Protein AF-A0A0M7BE56-F1 (afdb_monomer_lite)

pLDDT: mean 83.49, std 12.89, range [38.94, 98.44]

Radius of gyration: 21.53 Å; chains: 1; bounding box: 57×42×65 Å

Secondary structure (DSSP, 8-state):
-HHHHS-SSHHHHHHHHHHHHHHHHHHHHHHHHHHHHHHTHHHHHTSHHHHHHHH------HHHHHHTT-S--HHHHHHHHHHHHHHHHHHHHHHHS-HHHHHHHHSTT-HHHHHHHHHHHHHHHHHHHHHHHH-TTSTTHHHHHHHHHHHHHHHHHHTTHHHHHH-PPPPHHHHTT-SS---SHHHHTHHHHHHHHHHHHHIIIIIHHHHHHH-HHHHHHHHHHT-----HHHHHHHHHHHT--HHHHTTTS---TT--HHHHHHHHHHHHHHHHHHHHHHHHHHHHHHHH-

Foldseek 3Di:
DVCQCPPPDPVSNVVVVVVVVVVVVVVVVVVVVVVVCVVCVVVCCPDPVNVVLLPDDQDDPPVLVVQLADQDDPLLVVLLVLLVVLLCCLFCVVVVDDLVLLCQQANQVHVLLLLLLVLLQLLLVLLVVLLVLCDPPHLQNVVSPVSSVVSNLVSCLSNLVCCVVVVDFDDPVQVVVQPPRGPRPCRSVVVVVLVVVLVVLLCLLPVLSCCLVPPVSSVSVCSNNNPQHHRPNLSVSSNSLSCQDPVNSCVPHPDDPSHDSSSSSSSSSSSSSSSSSVSVSVSSVVVVVVVVD

Structure (mmCIF, N/CA/C/O backbone):
data_AF-A0A0M7BE56-F1
#
_entry.id   AF-A0A0M7BE56-F1
#
loop_
_atom_site.group_PDB
_atom_site.id
_atom_site.type_symbol
_atom_site.label_atom_id
_atom_site.label_alt_id
_atom_site.label_comp_id
_atom_site.label_asym_id
_atom_site.label_entity_id
_atom_site.label_seq_id
_atom_site.pdbx_PDB_ins_code
_atom_site.Cartn_x
_atom_site.Cartn_y
_atom_site.Cartn_z
_atom_site.occupancy
_atom_site.B_iso_or_equiv
_atom_site.auth_seq_id
_atom_site.auth_comp_id
_atom_site.auth_asym_id
_atom_site.auth_atom_id
_atom_site.pdbx_PDB_model_num
ATOM 1 N N . MET A 1 1 ? -1.840 10.414 -19.995 1.00 50.56 1 MET A N 1
ATOM 2 C CA . MET A 1 1 ? -3.180 11.005 -20.199 1.00 50.56 1 MET A CA 1
ATOM 3 C C . MET A 1 1 ? -3.195 11.960 -21.383 1.00 50.56 1 MET A C 1
ATOM 5 O O . MET A 1 1 ? -4.005 11.737 -22.270 1.00 50.56 1 MET A O 1
ATOM 9 N N . ASP A 1 2 ? -2.268 12.923 -21.477 1.00 43.66 2 ASP A N 1
ATOM 10 C CA . ASP A 1 2 ? -2.197 13.829 -22.639 1.00 43.66 2 ASP A CA 1
ATOM 11 C C . ASP A 1 2 ? -2.055 13.078 -23.965 1.00 43.66 2 ASP A C 1
ATOM 13 O O . ASP A 1 2 ? -2.855 13.306 -24.857 1.00 43.66 2 ASP A O 1
ATOM 17 N N . HIS A 1 3 ? -1.169 12.080 -24.049 1.00 50.34 3 HIS A N 1
ATOM 18 C CA . HIS A 1 3 ? -1.025 11.239 -25.248 1.00 50.34 3 HIS A CA 1
ATOM 19 C C . HIS A 1 3 ? -2.289 10.447 -25.635 1.00 50.34 3 HIS A C 1
ATOM 21 O O . HIS A 1 3 ? -2.512 10.192 -26.814 1.00 50.34 3 HIS A O 1
ATOM 27 N N . SER A 1 4 ? -3.119 10.050 -24.663 1.00 56.94 4 SER A N 1
ATOM 28 C CA . SER A 1 4 ? -4.363 9.303 -24.912 1.00 56.94 4 SER A CA 1
ATOM 29 C C . SER A 1 4 ? -5.516 10.237 -25.290 1.00 56.94 4 SER A C 1
ATOM 31 O O . SER A 1 4 ? -6.333 9.897 -26.141 1.00 56.94 4 SER A O 1
ATOM 33 N N . LEU A 1 5 ? -5.557 11.437 -24.700 1.00 67.12 5 LEU A N 1
ATOM 34 C CA . LEU A 1 5 ? -6.521 12.496 -25.014 1.00 67.12 5 LEU A CA 1
ATOM 35 C C . LEU A 1 5 ? -6.232 13.150 -26.373 1.00 67.12 5 LEU A C 1
ATOM 37 O O . LEU A 1 5 ? -7.163 13.560 -27.063 1.00 67.12 5 LEU A O 1
ATOM 41 N N . THR A 1 6 ? -4.961 13.208 -26.779 1.00 73.06 6 THR A N 1
ATOM 42 C CA . THR A 1 6 ? -4.522 13.711 -28.090 1.00 73.06 6 THR A CA 1
ATOM 43 C C . THR A 1 6 ? -4.246 12.599 -29.102 1.00 73.06 6 THR A C 1
ATOM 45 O O . THR A 1 6 ? -3.748 12.883 -30.189 1.00 73.06 6 THR A O 1
ATOM 48 N N . SER A 1 7 ? -4.588 11.346 -28.779 1.00 71.25 7 SER A N 1
ATOM 49 C CA . SER A 1 7 ? -4.373 10.212 -29.680 1.00 71.25 7 SER A CA 1
ATOM 50 C C . SER A 1 7 ? -5.108 10.412 -31.008 1.00 71.25 7 SER A C 1
ATOM 52 O O . SER A 1 7 ? -6.267 10.851 -31.043 1.00 71.25 7 SER A O 1
ATOM 54 N N . GLU A 1 8 ? -4.436 10.060 -32.105 1.00 74.94 8 GLU A N 1
ATOM 55 C CA . GLU A 1 8 ? -5.029 10.029 -33.446 1.00 74.94 8 GLU A CA 1
ATOM 56 C C . GLU A 1 8 ? -6.101 8.933 -33.564 1.00 74.94 8 GLU A C 1
ATOM 58 O O . GLU A 1 8 ? -7.032 9.051 -34.361 1.00 74.94 8 GLU A O 1
ATOM 63 N N . VAL A 1 9 ? -6.032 7.904 -32.710 1.00 78.88 9 VAL A N 1
ATOM 64 C CA . VAL A 1 9 ? -7.009 6.815 -32.652 1.00 78.88 9 VAL A CA 1
ATOM 65 C C . VAL A 1 9 ? -8.266 7.279 -31.909 1.00 78.88 9 VAL A C 1
ATOM 67 O O . VAL A 1 9 ? -8.264 7.491 -30.694 1.00 78.88 9 VAL A O 1
ATOM 70 N N . GLU A 1 10 ? -9.381 7.402 -32.637 1.00 76.06 10 GLU A N 1
ATOM 71 C CA . GLU A 1 10 ? -10.649 7.918 -32.099 1.00 76.06 10 GLU A CA 1
ATOM 72 C C . GLU A 1 10 ? -11.169 7.109 -30.903 1.00 76.06 10 GLU A C 1
ATOM 74 O O . GLU A 1 10 ? -11.668 7.690 -29.937 1.00 76.06 10 GLU A O 1
ATOM 79 N N . LEU A 1 11 ? -11.028 5.780 -30.945 1.00 70.81 11 LEU A N 1
ATOM 80 C CA . LEU A 1 11 ? -11.456 4.900 -29.859 1.00 70.81 11 LEU A CA 1
ATOM 81 C C . LEU A 1 11 ? -10.675 5.186 -28.568 1.00 70.81 11 LEU A C 1
ATOM 83 O O . LEU A 1 11 ? -11.287 5.394 -27.523 1.00 70.81 11 LEU A O 1
ATOM 87 N N . THR A 1 12 ? -9.345 5.284 -28.652 1.00 64.44 12 THR A N 1
ATOM 88 C CA . THR A 1 12 ? -8.463 5.618 -27.522 1.00 64.44 12 THR A CA 1
ATOM 89 C C . THR A 1 12 ? -8.840 6.959 -26.901 1.00 64.44 12 THR A C 1
ATOM 91 O O . THR A 1 12 ? -8.939 7.078 -25.680 1.00 64.44 12 THR A O 1
ATOM 94 N N . ARG A 1 13 ? -9.137 7.957 -27.738 1.00 77.50 13 ARG A N 1
ATOM 95 C CA . ARG A 1 13 ? -9.556 9.283 -27.283 1.00 77.50 13 ARG A CA 1
ATOM 96 C C . ARG A 1 13 ? -10.939 9.272 -26.621 1.00 77.50 13 ARG A C 1
ATOM 98 O O . ARG A 1 13 ? -11.114 9.896 -25.577 1.00 77.50 13 ARG A O 1
ATOM 105 N N . LYS A 1 14 ? -11.924 8.560 -27.186 1.00 72.56 14 LYS A N 1
ATOM 106 C CA . LYS A 1 14 ? -13.265 8.410 -26.581 1.00 72.56 14 LYS A CA 1
ATOM 107 C C . LYS A 1 14 ? -13.204 7.713 -25.224 1.00 72.56 14 LYS A C 1
ATOM 109 O O . LYS A 1 14 ? -13.873 8.168 -24.299 1.00 72.56 14 LYS A O 1
ATOM 114 N N . VAL A 1 15 ? -12.394 6.661 -25.100 1.00 71.31 15 VAL A N 1
ATOM 115 C CA . VAL A 1 15 ? -12.162 5.969 -23.824 1.00 71.31 15 VAL A CA 1
ATOM 116 C C . VAL A 1 15 ? -11.548 6.934 -22.811 1.00 71.31 15 VAL A C 1
ATOM 118 O O . VAL A 1 15 ? -12.129 7.125 -21.747 1.00 71.31 15 VAL A O 1
ATOM 121 N N . ALA A 1 16 ? -10.478 7.646 -23.175 1.00 68.81 16 ALA A N 1
ATOM 122 C CA . ALA A 1 16 ? -9.830 8.610 -22.284 1.00 68.81 16 ALA A CA 1
ATOM 123 C C . ALA A 1 16 ? -10.780 9.737 -21.822 1.00 68.81 16 ALA A C 1
ATOM 125 O O . ALA A 1 16 ? -10.804 10.091 -20.643 1.00 68.81 16 ALA A O 1
ATOM 126 N N . TYR A 1 17 ? -11.613 10.294 -22.711 1.00 74.56 17 TYR A N 1
ATOM 127 C CA . TYR A 1 17 ? -12.626 11.282 -22.311 1.00 74.56 17 TYR A CA 1
ATOM 128 C C . TYR A 1 17 ? -13.709 10.686 -21.405 1.00 74.56 17 TYR A C 1
ATOM 130 O O . TYR A 1 17 ? -14.134 11.346 -20.453 1.00 74.56 17 TYR A O 1
ATOM 138 N N . GLY A 1 18 ? -14.141 9.453 -21.681 1.00 77.00 18 GLY A N 1
ATOM 139 C CA . GLY A 1 18 ? -15.077 8.717 -20.835 1.00 77.00 18 GLY A CA 1
ATOM 140 C C . GLY A 1 18 ? -14.528 8.499 -19.425 1.00 77.00 18 GLY A C 1
ATOM 141 O O . GLY A 1 18 ? -15.230 8.757 -18.450 1.00 77.00 18 GLY A O 1
ATOM 142 N N . GLU A 1 19 ? -13.255 8.123 -19.308 1.00 69.25 19 GLU A N 1
ATOM 143 C CA . GLU A 1 19 ? -12.551 7.963 -18.032 1.00 69.25 19 GLU A CA 1
ATOM 144 C C . GLU A 1 19 ? -12.478 9.280 -17.254 1.00 69.25 19 GLU A C 1
ATOM 146 O O . GLU A 1 19 ? -12.854 9.330 -16.082 1.00 69.25 19 GLU A O 1
ATOM 151 N N . VAL A 1 20 ? -12.070 10.378 -17.904 1.00 76.81 20 VAL A N 1
ATOM 152 C CA . VAL A 1 20 ? -12.025 11.706 -17.266 1.00 76.81 20 VAL A CA 1
ATOM 153 C C . VAL A 1 20 ? -13.411 12.124 -16.775 1.00 76.81 20 VAL A C 1
ATOM 155 O O . VAL A 1 20 ? -13.545 12.636 -15.661 1.00 76.81 20 VAL A O 1
ATOM 158 N N . ALA A 1 21 ? -14.451 11.915 -17.586 1.00 80.44 21 ALA A N 1
ATOM 159 C CA . ALA A 1 21 ? -15.823 12.226 -17.204 1.00 80.44 21 ALA A CA 1
ATOM 160 C C . ALA A 1 21 ? -16.282 11.374 -16.011 1.00 80.44 21 ALA A C 1
ATOM 162 O O . ALA A 1 21 ? -16.830 11.921 -15.054 1.00 80.44 21 ALA A O 1
ATOM 163 N N . ALA A 1 22 ? -16.002 10.069 -16.024 1.00 76.50 22 ALA A N 1
ATOM 164 C CA . ALA A 1 22 ? -16.331 9.159 -14.933 1.00 76.50 22 ALA A CA 1
ATOM 165 C C . ALA A 1 22 ? -15.643 9.566 -13.622 1.00 76.50 22 ALA A C 1
ATOM 167 O O . ALA A 1 22 ? -16.306 9.668 -12.589 1.00 76.50 22 ALA A O 1
ATOM 168 N N . VAL A 1 23 ? -14.344 9.888 -13.664 1.00 76.94 23 VAL A N 1
ATOM 169 C CA . VAL A 1 23 ? -13.593 10.374 -12.495 1.00 76.94 23 VAL A CA 1
ATOM 170 C C . VAL A 1 23 ? -14.186 11.682 -11.970 1.00 76.94 23 VAL A C 1
ATOM 172 O O . VAL A 1 23 ? -14.394 11.819 -10.767 1.00 76.94 23 VAL A O 1
ATOM 175 N N . ARG A 1 24 ? -14.518 12.637 -12.848 1.00 78.94 24 ARG A N 1
ATOM 176 C CA . ARG A 1 24 ? -15.146 13.906 -12.438 1.00 78.94 24 ARG A CA 1
ATOM 177 C C . ARG A 1 24 ? -16.497 13.680 -11.772 1.00 78.94 24 ARG A C 1
ATOM 179 O O . ARG A 1 24 ? -16.727 14.227 -10.700 1.00 78.94 24 ARG A O 1
ATOM 186 N N . ILE A 1 25 ? -17.355 12.852 -12.366 1.00 86.75 25 ILE A N 1
ATOM 187 C CA . ILE A 1 25 ? -18.664 12.505 -11.799 1.00 86.75 25 ILE A CA 1
ATOM 188 C C . ILE A 1 25 ? -18.489 11.849 -10.429 1.00 86.75 25 ILE A C 1
ATOM 190 O O . ILE A 1 25 ? -19.163 12.242 -9.479 1.00 86.75 25 ILE A O 1
ATOM 194 N N . PHE A 1 26 ? -17.560 10.899 -10.304 1.00 81.50 26 PHE A N 1
ATOM 195 C CA . PHE A 1 26 ? -17.262 10.233 -9.041 1.00 81.50 26 PHE A CA 1
ATOM 196 C C . PHE A 1 26 ? -16.798 11.223 -7.964 1.00 81.50 26 PHE A C 1
ATOM 198 O O . PHE A 1 26 ? -17.341 11.227 -6.859 1.00 81.50 26 PHE A O 1
ATOM 205 N N . LEU A 1 27 ? -15.848 12.106 -8.287 1.00 80.50 27 LEU A N 1
ATOM 206 C CA . LEU A 1 27 ? -15.353 13.124 -7.358 1.00 80.50 27 LEU A CA 1
ATOM 207 C C . LEU A 1 27 ? -16.454 14.117 -6.966 1.00 80.50 27 LEU A C 1
ATOM 209 O O . LEU A 1 27 ? -16.606 14.430 -5.786 1.00 80.50 27 LEU A O 1
ATOM 213 N N . SER A 1 28 ? -17.267 14.575 -7.921 1.00 85.00 28 SER A N 1
ATOM 214 C CA . SER A 1 28 ? -18.414 15.443 -7.642 1.00 85.00 28 SER A CA 1
ATOM 215 C C . SER A 1 28 ? -19.439 14.754 -6.741 1.00 85.00 28 SER A C 1
ATOM 217 O O . SER A 1 28 ? -19.889 15.350 -5.764 1.00 85.00 28 SER A O 1
ATOM 219 N N . ALA A 1 29 ? -19.764 13.487 -7.005 1.00 87.94 29 ALA A N 1
ATOM 220 C CA . ALA A 1 29 ? -20.658 12.704 -6.160 1.00 87.94 29 ALA A CA 1
ATOM 221 C C . ALA A 1 29 ? -20.090 12.532 -4.742 1.00 87.94 29 ALA A C 1
ATOM 223 O O . ALA A 1 29 ? -20.815 12.731 -3.769 1.00 87.94 29 ALA A O 1
ATOM 224 N N . ALA A 1 30 ? -18.793 12.243 -4.603 1.00 80.56 30 ALA A N 1
ATOM 225 C CA . ALA A 1 30 ? -18.127 12.124 -3.307 1.00 80.56 30 ALA A CA 1
ATOM 226 C C . ALA A 1 30 ? -18.185 13.434 -2.499 1.00 80.56 30 ALA A C 1
ATOM 228 O O . ALA A 1 30 ? -18.464 13.407 -1.296 1.00 80.56 30 ALA A O 1
ATOM 229 N N . VAL A 1 31 ? -17.995 14.586 -3.153 1.00 86.19 31 VAL A N 1
ATOM 230 C CA . VAL A 1 31 ? -18.150 15.910 -2.528 1.00 86.19 31 VAL A CA 1
ATOM 231 C C . VAL A 1 31 ? -19.589 16.127 -2.062 1.00 86.19 31 VAL A C 1
ATOM 233 O O . VAL A 1 31 ? -19.803 16.493 -0.906 1.00 86.19 31 VAL A O 1
ATOM 236 N N . VAL A 1 32 ? -20.580 15.854 -2.917 1.00 92.06 32 VAL A N 1
ATOM 237 C CA . VAL A 1 32 ? -22.004 15.996 -2.571 1.00 92.06 32 VAL A CA 1
ATOM 238 C C . VAL A 1 32 ? -22.372 15.099 -1.390 1.00 92.06 32 VAL A C 1
ATOM 240 O O . VAL A 1 32 ? -22.978 15.573 -0.433 1.00 92.06 32 VAL A O 1
ATOM 243 N N . ILE A 1 33 ? -21.960 13.829 -1.402 1.00 88.75 33 ILE A N 1
ATOM 244 C CA . ILE A 1 33 ? -22.191 12.884 -0.299 1.00 88.75 33 ILE A CA 1
ATOM 245 C C . ILE A 1 33 ? -21.567 13.405 0.997 1.00 88.75 33 ILE A C 1
ATOM 247 O O . ILE A 1 33 ? -22.216 13.382 2.042 1.00 88.75 33 ILE A O 1
ATOM 251 N N . THR A 1 34 ? -20.335 13.914 0.935 1.00 84.94 34 THR A N 1
ATOM 252 C CA . THR A 1 34 ? -19.633 14.453 2.109 1.00 84.94 34 THR A CA 1
ATOM 253 C C . THR A 1 34 ? -20.342 15.687 2.665 1.00 84.94 34 THR A C 1
ATOM 255 O O . THR A 1 34 ? -20.541 15.787 3.875 1.00 84.94 34 THR A O 1
ATOM 258 N N . LEU A 1 35 ? -20.791 16.595 1.795 1.00 90.12 35 LEU A N 1
ATOM 259 C CA . LEU A 1 35 ? -21.566 17.776 2.180 1.00 90.12 35 LEU A CA 1
ATOM 260 C C . LEU A 1 35 ? -22.907 17.391 2.808 1.00 90.12 35 LEU A C 1
ATOM 262 O O . LEU A 1 35 ? -23.249 17.886 3.880 1.00 90.12 35 LEU A O 1
ATOM 266 N N . VAL A 1 36 ? -23.651 16.471 2.190 1.00 92.19 36 VAL A N 1
ATOM 267 C CA . VAL A 1 36 ? -24.927 15.975 2.723 1.00 92.19 36 VAL A CA 1
ATOM 268 C C . VAL A 1 36 ? -24.723 15.300 4.079 1.00 92.19 36 VAL A C 1
ATOM 270 O O . VAL A 1 36 ? -25.506 15.542 5.000 1.00 92.19 36 VAL A O 1
ATOM 273 N N . ALA A 1 37 ? -23.666 14.499 4.235 1.00 86.94 37 ALA A N 1
ATOM 274 C CA . ALA A 1 37 ? -23.316 13.864 5.502 1.00 86.94 37 ALA A CA 1
ATOM 275 C C . ALA A 1 37 ? -22.954 14.896 6.582 1.00 86.94 37 ALA A C 1
ATOM 277 O O . ALA A 1 37 ? -23.406 14.762 7.718 1.00 86.94 37 ALA A O 1
ATOM 278 N N . ALA A 1 38 ? -22.201 15.943 6.230 1.00 87.69 38 ALA A N 1
ATOM 279 C CA . ALA A 1 38 ? -21.842 17.028 7.141 1.00 87.69 38 ALA A CA 1
ATOM 280 C C . ALA A 1 38 ? -23.077 17.827 7.591 1.00 87.69 38 ALA A C 1
ATOM 282 O O . ALA A 1 38 ? -23.297 18.004 8.788 1.00 87.69 38 ALA A O 1
ATOM 283 N N . LEU A 1 39 ? -23.934 18.234 6.649 1.00 93.12 39 LEU A N 1
ATOM 284 C CA . LEU A 1 39 ? -25.180 18.955 6.938 1.00 93.12 39 LEU A CA 1
ATOM 285 C C . LEU A 1 39 ? -26.172 18.101 7.742 1.00 93.12 39 LEU A C 1
ATOM 287 O O . LEU A 1 39 ? -26.902 18.609 8.591 1.00 93.12 39 LEU A O 1
ATOM 291 N N . SER A 1 40 ? -26.182 16.789 7.506 1.00 92.75 40 SER A N 1
ATOM 292 C CA . SER A 1 40 ? -27.057 15.842 8.205 1.00 92.75 40 SER A CA 1
ATOM 293 C C . SER A 1 40 ? -26.438 15.273 9.483 1.00 92.75 40 SER A C 1
ATOM 295 O O . SER A 1 40 ? -27.070 14.437 10.134 1.00 92.75 40 SER A O 1
ATOM 297 N N . TRP A 1 41 ? -25.238 15.712 9.882 1.00 90.31 41 TRP A N 1
ATOM 298 C CA . TRP A 1 41 ? -24.489 15.112 10.989 1.00 90.31 41 TRP A CA 1
ATOM 299 C C . TRP A 1 41 ? -25.274 15.019 12.307 1.00 90.31 41 TRP A C 1
ATOM 301 O O . TRP A 1 41 ? -25.280 13.936 12.894 1.00 90.31 41 TRP A O 1
ATOM 311 N N . PRO A 1 42 ? -26.023 16.048 12.762 1.00 90.62 42 PRO A N 1
ATOM 312 C CA . PRO A 1 42 ? -26.819 15.941 13.990 1.00 90.62 42 PRO A CA 1
ATOM 313 C C . PRO A 1 42 ? -27.880 14.830 13.930 1.00 90.62 42 PRO A C 1
ATOM 315 O O . PRO A 1 42 ? -28.129 14.131 14.916 1.00 90.62 42 PRO A O 1
ATOM 318 N N . ARG A 1 43 ? -28.483 14.615 12.752 1.00 90.94 43 ARG A N 1
ATOM 319 C CA . ARG A 1 43 ? -29.459 13.537 12.520 1.00 90.94 43 ARG A CA 1
ATOM 320 C C . ARG A 1 43 ? -28.774 12.174 12.466 1.00 90.94 43 ARG A C 1
ATOM 322 O O . ARG A 1 43 ? -29.268 11.214 13.047 1.00 90.94 43 ARG A O 1
ATOM 329 N N . ILE A 1 44 ? -27.612 12.092 11.817 1.00 87.31 44 ILE A N 1
ATOM 330 C CA . ILE A 1 44 ? -26.816 10.861 11.745 1.00 87.31 44 ILE A CA 1
ATOM 331 C C . ILE A 1 44 ? -26.361 10.452 13.150 1.00 87.31 44 ILE A C 1
ATOM 333 O O . ILE A 1 44 ? -26.576 9.308 13.545 1.00 87.31 44 ILE A O 1
ATOM 337 N N . ALA A 1 45 ? -25.816 11.381 13.934 1.00 87.00 45 ALA A N 1
ATOM 338 C CA . ALA A 1 45 ? -25.322 11.133 15.287 1.00 87.00 45 ALA A CA 1
ATOM 339 C C . ALA A 1 45 ? -26.432 10.723 16.275 1.00 87.00 45 ALA A C 1
ATOM 341 O O . ALA A 1 45 ? -26.189 9.954 17.205 1.00 87.00 45 ALA A O 1
ATOM 342 N N . SER A 1 46 ? -27.668 11.187 16.062 1.00 90.06 46 SER A N 1
ATOM 343 C CA . SER A 1 46 ? -28.843 10.790 16.853 1.00 90.06 46 SER A CA 1
ATOM 344 C C . SER A 1 46 ? -29.566 9.547 16.315 1.00 90.06 46 SER A C 1
ATOM 346 O O . SER A 1 46 ? -30.521 9.071 16.937 1.00 90.06 46 SER A O 1
ATOM 348 N N . SER A 1 47 ? -29.111 8.968 15.203 1.00 91.56 47 SER A N 1
ATOM 349 C CA . SER A 1 47 ? -29.738 7.792 14.599 1.00 91.56 47 SER A CA 1
ATOM 350 C C . SER A 1 47 ? -29.457 6.503 15.389 1.00 91.56 47 SER A C 1
ATOM 352 O O . SER A 1 47 ? -28.388 6.311 15.982 1.00 91.56 47 SER A O 1
ATOM 354 N N . ALA A 1 48 ? -30.416 5.570 15.382 1.00 90.19 48 ALA A N 1
ATOM 355 C CA . ALA A 1 48 ? -30.238 4.252 15.994 1.00 90.19 48 ALA A CA 1
ATOM 356 C C . ALA A 1 48 ? -29.067 3.443 15.382 1.00 90.19 48 ALA A C 1
ATOM 358 O O . ALA A 1 48 ? -28.312 2.850 16.158 1.00 90.19 48 ALA A O 1
ATOM 359 N N . PRO A 1 49 ? -28.835 3.451 14.048 1.00 85.44 49 PRO A N 1
ATOM 360 C CA . PRO A 1 49 ? -27.668 2.805 13.446 1.00 85.44 49 PRO A CA 1
ATOM 361 C C . PRO A 1 49 ? -26.339 3.358 13.962 1.00 85.44 49 PRO A C 1
ATOM 363 O O . PRO A 1 49 ? -25.442 2.578 14.275 1.00 85.44 49 PRO A O 1
ATOM 366 N N . TYR A 1 50 ? -26.216 4.680 14.122 1.00 87.25 50 TYR A N 1
ATOM 367 C CA . TYR A 1 50 ? -25.007 5.297 14.669 1.00 87.25 50 TYR A CA 1
ATOM 368 C C . TYR A 1 50 ? -24.760 4.876 16.119 1.00 87.25 50 TYR A C 1
ATOM 370 O O . TYR A 1 50 ? -23.661 4.434 16.453 1.00 87.25 50 TYR A O 1
ATOM 378 N N . ARG A 1 51 ? -25.790 4.929 16.976 1.00 87.38 51 ARG A N 1
ATOM 379 C CA . ARG A 1 51 ? -25.675 4.469 18.370 1.00 87.38 51 ARG A CA 1
ATOM 380 C C . ARG A 1 51 ? -25.310 2.989 18.455 1.00 87.38 51 ARG A C 1
ATOM 382 O O . ARG A 1 51 ? -24.437 2.624 19.236 1.00 87.38 51 ARG A O 1
ATOM 389 N N . ARG A 1 52 ? -25.907 2.142 17.608 1.00 86.19 52 ARG A N 1
ATOM 390 C CA . ARG A 1 52 ? -25.532 0.725 17.483 1.00 86.19 52 ARG A CA 1
ATOM 391 C C . ARG A 1 52 ? -24.092 0.566 16.996 1.00 86.19 52 ARG A C 1
ATOM 393 O O . ARG A 1 52 ? -23.396 -0.344 17.444 1.00 86.19 52 ARG A O 1
ATOM 400 N N . ASN A 1 53 ? -23.625 1.434 16.094 1.00 83.62 53 ASN A N 1
ATOM 401 C CA . ASN A 1 53 ? -22.239 1.415 15.640 1.00 83.62 53 ASN A CA 1
ATOM 402 C C . ASN A 1 53 ? -21.269 1.713 16.800 1.00 83.62 53 ASN A C 1
ATOM 404 O O . ASN A 1 53 ? -20.337 0.956 17.070 1.00 83.62 53 ASN A O 1
ATOM 408 N N . MET A 1 54 ? -21.553 2.785 17.534 1.00 86.38 54 MET A N 1
ATOM 409 C CA . MET A 1 54 ? -20.742 3.252 18.657 1.00 86.38 54 MET A CA 1
ATOM 410 C C . MET A 1 54 ? -20.828 2.353 19.899 1.00 86.38 54 MET A C 1
ATOM 412 O O . MET A 1 54 ? -19.901 2.347 20.702 1.00 86.38 54 MET A O 1
ATOM 416 N N . GLY A 1 55 ? -21.912 1.588 20.054 1.00 81.94 55 GLY A N 1
ATOM 417 C CA . GLY A 1 55 ? -22.125 0.687 21.188 1.00 81.94 55 GLY A CA 1
ATOM 418 C C . GLY A 1 55 ? -21.357 -0.637 21.122 1.00 81.94 55 GLY A C 1
ATOM 419 O O . GLY A 1 55 ? -21.211 -1.299 22.148 1.00 81.94 55 GLY A O 1
ATOM 420 N N . VAL A 1 56 ? -20.844 -1.042 19.953 1.00 81.81 56 VAL A N 1
ATOM 421 C CA . VAL A 1 56 ? -20.018 -2.260 19.857 1.00 81.81 56 VAL A CA 1
ATOM 422 C C . VAL A 1 56 ? -18.615 -1.959 20.352 1.00 81.81 56 VAL A C 1
ATOM 424 O O . VAL A 1 56 ? -17.909 -1.115 19.804 1.00 81.81 56 VAL A O 1
ATOM 427 N N . LYS A 1 57 ? -18.198 -2.702 21.373 1.00 77.75 57 LYS A N 1
ATOM 428 C CA . LYS A 1 57 ? -16.832 -2.673 21.883 1.00 77.75 57 LYS A CA 1
ATOM 429 C C . LYS A 1 57 ? -15.999 -3.681 21.102 1.00 77.75 57 LYS A C 1
ATOM 431 O O . LYS A 1 57 ? -16.132 -4.882 21.311 1.00 77.75 57 LYS A O 1
ATOM 436 N N . VAL A 1 58 ? -15.150 -3.193 20.201 1.00 75.25 58 VAL A N 1
ATOM 437 C CA . VAL A 1 58 ? -14.099 -4.022 19.602 1.00 75.25 58 VAL A CA 1
ATOM 438 C C . VAL A 1 58 ? -12.895 -3.988 20.547 1.00 75.25 58 VAL A C 1
ATOM 440 O O . VAL A 1 58 ? -12.389 -2.894 20.810 1.00 75.25 58 VAL A O 1
ATOM 443 N N . PRO A 1 59 ? -12.448 -5.130 21.096 1.00 71.94 59 PRO A N 1
ATOM 444 C CA . PRO A 1 59 ? -11.310 -5.152 22.003 1.00 71.94 59 PRO A CA 1
ATOM 445 C C . PRO A 1 59 ? -10.038 -4.775 21.242 1.00 71.94 59 PRO A C 1
ATOM 447 O O . PRO A 1 59 ? -9.721 -5.347 20.199 1.00 71.94 59 PRO A O 1
ATOM 450 N N . ILE A 1 60 ? -9.313 -3.789 21.766 1.00 73.38 60 ILE A N 1
ATOM 451 C CA . ILE A 1 60 ? -8.006 -3.384 21.257 1.00 73.38 60 ILE A CA 1
ATOM 452 C C . ILE A 1 60 ? -7.069 -3.236 22.450 1.00 73.38 60 ILE A C 1
ATOM 454 O O . ILE A 1 60 ? -7.392 -2.462 23.356 1.00 73.38 60 ILE A O 1
ATOM 458 N N . PRO A 1 61 ? -5.904 -3.900 22.444 1.00 74.44 61 PRO A N 1
ATOM 459 C CA . PRO A 1 61 ? -4.882 -3.655 23.449 1.00 74.44 61 PRO A CA 1
ATOM 460 C C . PRO A 1 61 ? -4.482 -2.172 23.475 1.00 74.44 61 PRO A C 1
ATOM 462 O O . PRO A 1 61 ? -4.209 -1.570 22.430 1.00 74.44 61 PRO A O 1
ATOM 465 N N . ALA A 1 62 ? -4.420 -1.564 24.663 1.00 78.06 62 ALA A N 1
ATOM 466 C CA . ALA A 1 62 ? -3.995 -0.167 24.815 1.00 78.06 62 ALA A CA 1
ATOM 467 C C . ALA A 1 62 ? -2.572 0.065 24.262 1.00 78.06 62 ALA A C 1
ATOM 469 O O . ALA A 1 62 ? -2.260 1.132 23.722 1.00 78.06 62 ALA A O 1
ATOM 470 N N . THR A 1 63 ? -1.737 -0.973 24.322 1.00 80.38 63 THR A N 1
ATOM 471 C CA . THR A 1 63 ? -0.400 -1.043 23.724 1.00 80.38 63 THR A CA 1
ATOM 472 C C . THR A 1 63 ? -0.443 -0.863 22.204 1.00 80.38 63 THR A C 1
ATOM 474 O O . THR A 1 63 ? 0.302 -0.037 21.673 1.00 80.38 63 THR A O 1
ATOM 477 N N . TYR A 1 64 ? -1.371 -1.526 21.501 1.00 82.19 64 TYR A N 1
ATOM 478 C CA . TYR A 1 64 ? -1.567 -1.359 20.055 1.00 82.19 64 TYR A CA 1
ATOM 479 C C . TYR A 1 64 ? -2.032 0.056 19.707 1.00 82.19 64 TYR A C 1
ATOM 481 O O . TYR A 1 64 ? -1.455 0.706 18.837 1.00 82.19 64 TYR A O 1
ATOM 489 N N . ALA A 1 65 ? -3.026 0.582 20.428 1.00 83.69 65 ALA A N 1
ATOM 490 C CA . ALA A 1 65 ? -3.522 1.939 20.196 1.00 83.69 65 ALA A CA 1
ATOM 491 C C . ALA A 1 65 ? -2.430 3.008 20.393 1.00 83.69 65 ALA A C 1
ATOM 493 O O . ALA A 1 65 ? -2.390 3.992 19.653 1.00 83.69 65 ALA A O 1
ATOM 494 N N . THR A 1 66 ? -1.532 2.802 21.361 1.00 86.88 66 THR A N 1
ATOM 495 C CA . THR A 1 66 ? -0.376 3.676 21.606 1.00 86.88 66 THR A CA 1
ATOM 496 C C . THR A 1 66 ? 0.679 3.525 20.515 1.00 86.88 66 THR A C 1
ATOM 498 O O . THR A 1 66 ? 1.220 4.525 20.044 1.00 86.88 66 THR A O 1
ATOM 501 N N . TYR A 1 67 ? 0.956 2.295 20.072 1.00 89.44 67 TYR A N 1
ATOM 502 C CA . TYR A 1 67 ? 1.918 2.057 19.002 1.00 89.44 67 TYR A CA 1
ATOM 503 C C . TYR A 1 67 ? 1.507 2.721 17.688 1.00 89.44 67 TYR A C 1
ATOM 505 O O . TYR A 1 67 ? 2.347 3.343 17.045 1.00 89.44 67 TYR A O 1
ATOM 513 N N . LEU A 1 68 ? 0.223 2.662 17.320 1.00 91.19 68 LEU A N 1
ATOM 514 C CA . LEU A 1 68 ? -0.271 3.277 16.084 1.00 91.19 68 LEU A CA 1
ATOM 515 C C . LEU A 1 68 ? 0.001 4.789 16.005 1.00 91.19 68 LEU A C 1
ATOM 517 O O . LEU A 1 68 ? 0.022 5.357 14.920 1.00 91.19 68 LEU A O 1
ATOM 521 N N . ARG A 1 69 ? 0.240 5.455 17.141 1.00 92.19 69 ARG A N 1
ATOM 522 C CA . ARG A 1 69 ? 0.570 6.887 17.205 1.00 92.19 69 ARG A CA 1
ATOM 523 C C . ARG A 1 69 ? 2.065 7.180 17.061 1.00 92.19 69 ARG A C 1
ATOM 525 O O . ARG A 1 69 ? 2.444 8.345 16.992 1.00 92.19 69 ARG A O 1
ATOM 532 N N . ARG A 1 70 ? 2.930 6.161 17.061 1.00 93.19 70 ARG A N 1
ATOM 533 C CA . ARG A 1 70 ? 4.382 6.350 16.990 1.00 93.19 70 ARG A CA 1
ATOM 534 C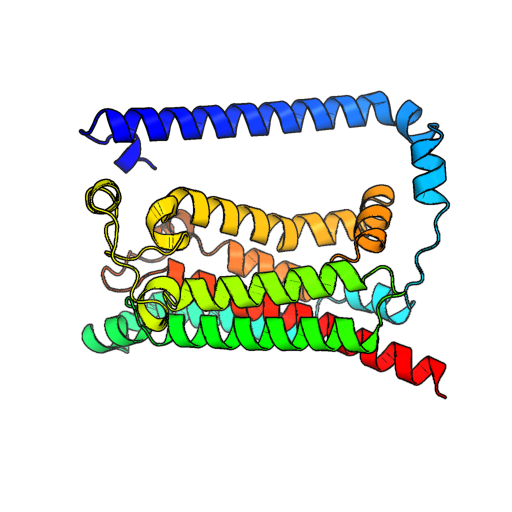 C . ARG A 1 70 ? 4.802 6.756 15.583 1.00 93.19 70 ARG A C 1
ATOM 536 O O . ARG A 1 70 ? 4.430 6.116 14.605 1.00 93.19 70 ARG A O 1
ATOM 543 N N . VAL A 1 71 ? 5.624 7.800 15.516 1.00 92.25 71 VAL A N 1
ATOM 544 C CA . VAL A 1 71 ? 6.249 8.277 14.273 1.00 92.25 71 VAL A CA 1
ATOM 545 C C . VAL A 1 71 ? 7.597 7.595 14.037 1.00 92.25 71 VAL A C 1
ATOM 547 O O . VAL A 1 71 ? 7.926 7.238 12.914 1.00 92.25 71 VAL A O 1
ATOM 550 N N . SER A 1 72 ? 8.369 7.358 15.099 1.00 91.81 72 SER A N 1
ATOM 551 C CA . SER A 1 72 ? 9.650 6.655 15.003 1.00 91.81 72 SER A CA 1
ATOM 552 C C . SER A 1 72 ? 9.447 5.161 15.252 1.00 91.81 72 SER A C 1
ATOM 554 O O . SER A 1 72 ? 9.437 4.694 16.395 1.00 91.81 72 SER A O 1
ATOM 556 N N . THR A 1 73 ? 9.209 4.414 14.176 1.00 94.06 73 THR A N 1
ATOM 557 C CA . THR A 1 73 ? 9.141 2.948 14.180 1.00 94.06 73 THR A CA 1
ATOM 558 C C . THR A 1 73 ? 10.217 2.384 13.257 1.00 94.06 73 THR A C 1
ATOM 560 O O . THR A 1 73 ? 10.590 3.007 12.265 1.00 94.06 73 THR A O 1
ATOM 563 N N . SER A 1 74 ? 10.737 1.192 13.565 1.00 95.12 74 SER A N 1
ATOM 564 C CA . SER A 1 74 ? 11.738 0.537 12.709 1.00 95.12 74 SER A CA 1
ATOM 565 C C . SER A 1 74 ? 11.205 0.286 11.296 1.00 95.12 74 SER A C 1
ATOM 567 O O . SER A 1 74 ? 11.940 0.430 10.330 1.00 95.12 74 SER A O 1
ATOM 569 N N . THR A 1 75 ? 9.917 -0.035 11.171 1.00 96.69 75 THR A N 1
ATOM 570 C CA . THR A 1 75 ? 9.203 -0.195 9.898 1.00 96.69 75 THR A CA 1
ATOM 571 C C . THR A 1 75 ? 9.157 1.105 9.101 1.00 96.69 75 THR A C 1
ATOM 573 O O . THR A 1 75 ? 9.463 1.086 7.913 1.00 96.69 75 THR A O 1
ATOM 576 N N . ALA A 1 76 ? 8.864 2.240 9.747 1.00 96.88 76 ALA A N 1
ATOM 577 C CA . ALA A 1 76 ? 8.958 3.543 9.099 1.00 96.88 76 ALA A CA 1
ATOM 578 C C . ALA A 1 76 ? 10.378 3.779 8.580 1.00 96.88 76 ALA A C 1
ATOM 580 O O . ALA A 1 76 ? 10.546 4.017 7.391 1.00 96.88 76 ALA A O 1
ATOM 581 N N . ILE A 1 77 ? 11.398 3.639 9.435 1.00 97.00 77 ILE A N 1
ATOM 582 C CA . ILE A 1 77 ? 12.802 3.864 9.056 1.00 97.00 77 ILE A CA 1
ATOM 583 C C . ILE A 1 77 ? 13.187 3.015 7.839 1.00 97.00 77 ILE A C 1
ATOM 585 O O . ILE A 1 77 ? 13.735 3.556 6.887 1.00 97.00 77 ILE A O 1
ATOM 589 N N . ILE A 1 78 ? 12.842 1.722 7.827 1.00 97.88 78 ILE A N 1
ATOM 590 C CA . ILE A 1 78 ? 13.129 0.828 6.695 1.00 97.88 78 ILE A CA 1
ATOM 591 C C . ILE A 1 78 ? 12.481 1.343 5.404 1.00 97.88 78 ILE A C 1
ATOM 593 O O . ILE A 1 78 ? 13.164 1.439 4.386 1.00 97.88 78 ILE A O 1
ATOM 597 N N . LEU A 1 79 ? 11.192 1.707 5.431 1.00 97.69 79 LEU A N 1
ATOM 598 C CA . LEU A 1 79 ? 10.503 2.188 4.229 1.00 97.69 79 LEU A CA 1
ATOM 599 C C . LEU A 1 79 ? 11.017 3.562 3.779 1.00 97.69 79 LEU A C 1
ATOM 601 O O . LEU A 1 79 ? 11.222 3.772 2.589 1.00 97.69 79 LEU A O 1
ATOM 605 N N . PHE A 1 80 ? 11.291 4.477 4.712 1.00 96.38 80 PHE A N 1
ATOM 606 C CA . PHE A 1 80 ? 11.937 5.761 4.427 1.00 96.38 80 PHE A CA 1
ATOM 607 C C . PHE A 1 80 ? 13.288 5.549 3.736 1.00 96.38 80 PHE A C 1
ATOM 609 O O . PHE A 1 80 ? 13.558 6.160 2.705 1.00 96.38 80 PHE A O 1
ATOM 616 N N . THR A 1 81 ? 14.126 4.658 4.269 1.00 97.12 81 THR A N 1
ATOM 617 C CA . THR A 1 81 ? 15.411 4.317 3.657 1.00 97.12 81 THR A CA 1
ATOM 618 C C . THR A 1 81 ? 15.219 3.724 2.265 1.00 97.12 81 THR A C 1
ATOM 620 O O . THR A 1 81 ? 15.911 4.153 1.347 1.00 97.12 81 THR A O 1
ATOM 623 N N . ALA A 1 82 ? 14.262 2.811 2.073 1.00 96.88 82 ALA A N 1
ATOM 624 C CA . ALA A 1 82 ? 13.957 2.251 0.758 1.00 96.88 82 ALA A CA 1
ATOM 625 C C . ALA A 1 82 ? 13.552 3.343 -0.247 1.00 96.88 82 ALA A C 1
ATOM 627 O O . ALA A 1 82 ? 14.110 3.392 -1.337 1.00 96.88 82 ALA A O 1
ATOM 628 N N . VAL A 1 83 ? 12.674 4.277 0.140 1.00 95.19 83 VAL A N 1
ATOM 629 C CA . VAL A 1 83 ? 12.281 5.424 -0.701 1.00 95.19 83 VAL A CA 1
ATOM 630 C C . VAL A 1 83 ? 13.500 6.261 -1.098 1.00 95.19 83 VAL A C 1
ATOM 632 O O . VAL A 1 83 ? 13.679 6.571 -2.275 1.00 95.19 83 VAL A O 1
ATOM 635 N N . ILE A 1 84 ? 14.373 6.598 -0.144 1.00 94.88 84 ILE A N 1
ATOM 636 C CA . ILE A 1 84 ? 15.587 7.376 -0.427 1.00 94.88 84 ILE A CA 1
ATOM 637 C C . ILE A 1 84 ? 16.529 6.615 -1.366 1.00 94.88 84 ILE A C 1
ATOM 639 O O . ILE A 1 84 ? 17.031 7.201 -2.323 1.00 94.88 84 ILE A O 1
ATOM 643 N N . LEU A 1 85 ? 16.747 5.318 -1.140 1.00 95.00 85 LEU A N 1
ATOM 644 C CA . LEU A 1 85 ? 17.581 4.488 -2.012 1.00 95.00 85 LEU A CA 1
ATOM 645 C C . LEU A 1 85 ? 17.011 4.410 -3.430 1.00 95.00 85 LEU A C 1
ATOM 647 O O . LEU A 1 85 ? 17.768 4.546 -4.388 1.00 95.00 85 LEU A O 1
ATOM 651 N N . THR A 1 86 ? 15.692 4.278 -3.576 1.00 92.50 86 THR A N 1
ATOM 652 C CA . THR A 1 86 ? 15.029 4.293 -4.883 1.00 92.50 86 THR A CA 1
ATOM 653 C C . THR A 1 86 ? 15.205 5.641 -5.580 1.00 92.50 86 THR A C 1
ATOM 655 O O . THR A 1 86 ? 15.542 5.676 -6.760 1.00 92.50 86 THR A O 1
ATOM 658 N N . LEU A 1 87 ? 15.064 6.765 -4.869 1.00 91.19 87 LEU A N 1
ATOM 659 C CA . LEU A 1 87 ? 15.306 8.098 -5.438 1.00 91.19 87 LEU A CA 1
ATOM 660 C C . LEU A 1 87 ? 16.762 8.281 -5.886 1.00 91.19 87 LEU A C 1
ATOM 662 O O . LEU A 1 87 ? 17.012 8.814 -6.969 1.00 91.19 87 LEU A O 1
ATOM 666 N N . LEU A 1 88 ? 17.725 7.811 -5.088 1.00 91.81 88 LEU A N 1
ATOM 667 C CA . LEU A 1 88 ? 19.142 7.822 -5.455 1.00 91.81 88 LEU A CA 1
ATOM 668 C C . LEU A 1 88 ? 19.406 6.942 -6.680 1.00 91.81 88 LEU A C 1
ATOM 670 O O . LEU A 1 88 ? 20.119 7.365 -7.588 1.00 91.81 88 LEU A O 1
ATOM 674 N N . TYR A 1 89 ? 18.800 5.757 -6.741 1.00 90.75 89 TYR A N 1
ATOM 675 C CA . TYR A 1 89 ? 18.892 4.862 -7.889 1.00 90.75 89 TYR A CA 1
ATOM 676 C C . TYR A 1 89 ? 18.303 5.498 -9.156 1.00 90.75 89 TYR A C 1
ATOM 678 O O . TYR A 1 89 ? 18.958 5.495 -10.194 1.00 90.75 89 TYR A O 1
ATOM 686 N N . ILE A 1 90 ? 17.131 6.131 -9.079 1.00 88.44 90 ILE A N 1
ATOM 687 C CA . ILE A 1 90 ? 16.528 6.837 -10.220 1.00 88.44 90 ILE A CA 1
ATOM 688 C C . ILE A 1 90 ? 17.424 7.999 -10.673 1.00 88.44 90 ILE A C 1
ATOM 690 O O . ILE A 1 90 ? 17.620 8.207 -11.870 1.00 88.44 90 ILE A O 1
ATOM 694 N N . ARG A 1 91 ? 18.001 8.756 -9.730 1.00 88.56 91 ARG A N 1
ATOM 695 C CA . ARG A 1 91 ? 18.823 9.934 -10.038 1.00 88.56 91 ARG A CA 1
ATOM 696 C C . ARG A 1 91 ? 20.198 9.585 -10.605 1.00 88.56 91 ARG A C 1
ATOM 698 O O . ARG A 1 91 ? 20.660 10.257 -11.526 1.00 88.56 91 ARG A O 1
ATOM 705 N N . PHE A 1 92 ? 20.866 8.594 -10.026 1.00 89.50 92 PHE A N 1
ATOM 706 C CA . PHE A 1 92 ? 22.279 8.300 -10.279 1.00 89.50 92 PHE A CA 1
ATOM 707 C C . PHE A 1 92 ? 22.510 6.948 -10.957 1.00 89.50 92 PHE A C 1
ATOM 709 O O . PHE A 1 92 ? 23.638 6.655 -11.344 1.00 89.50 92 PHE A O 1
ATOM 716 N N . GLY A 1 93 ? 21.471 6.137 -11.158 1.00 87.75 93 GLY A N 1
ATOM 717 C CA . GLY A 1 93 ? 21.589 4.786 -11.706 1.00 87.75 93 GLY A CA 1
ATOM 718 C C . GLY A 1 93 ? 22.283 4.748 -13.065 1.00 87.75 93 GLY A C 1
ATOM 719 O O . GLY A 1 93 ? 23.129 3.892 -13.285 1.00 87.75 93 GLY A O 1
ATOM 720 N N . ALA A 1 94 ? 22.029 5.728 -13.936 1.00 86.19 94 ALA A N 1
ATOM 721 C CA . ALA A 1 94 ? 22.694 5.828 -15.240 1.00 86.19 94 ALA A CA 1
ATOM 722 C C . ALA A 1 94 ? 24.196 6.174 -15.170 1.00 86.19 94 ALA A C 1
ATOM 724 O O . ALA A 1 94 ? 24.900 5.991 -16.159 1.00 86.19 94 ALA A O 1
ATOM 725 N N . LEU A 1 95 ? 24.688 6.682 -14.034 1.00 88.81 95 LEU A N 1
ATOM 726 C CA . LEU A 1 95 ? 26.118 6.929 -13.809 1.00 88.81 95 LEU A CA 1
ATOM 727 C C . LEU A 1 95 ? 26.843 5.686 -13.282 1.00 88.81 95 LEU A C 1
ATOM 729 O O . LEU A 1 95 ? 28.051 5.565 -13.455 1.00 88.81 95 LEU A O 1
ATOM 733 N N . VAL A 1 96 ? 26.112 4.792 -12.611 1.00 90.69 96 VAL A N 1
ATOM 734 C CA . VAL A 1 96 ? 26.667 3.621 -11.914 1.00 90.69 96 VAL A CA 1
ATOM 735 C C . VAL A 1 96 ? 26.500 2.341 -12.735 1.00 90.69 96 VAL A C 1
ATOM 737 O O . VAL A 1 96 ? 27.369 1.474 -12.704 1.00 90.69 96 VAL A O 1
ATOM 740 N N . PHE A 1 97 ? 25.403 2.220 -13.484 1.00 90.38 97 PHE A N 1
ATOM 741 C CA . PHE A 1 97 ? 25.024 1.009 -14.205 1.00 90.38 97 PHE A CA 1
ATOM 742 C C . PHE A 1 97 ? 25.002 1.226 -15.717 1.00 90.38 97 PHE A C 1
ATOM 744 O O . PHE A 1 97 ? 24.581 2.265 -16.229 1.00 90.38 97 PHE A O 1
ATOM 751 N N . THR A 1 98 ? 25.401 0.190 -16.451 1.00 90.50 98 THR A N 1
ATOM 752 C CA . THR A 1 98 ? 25.240 0.132 -17.907 1.00 90.50 98 THR A CA 1
ATOM 753 C C . THR A 1 98 ? 23.765 -0.007 -18.291 1.00 90.50 98 THR A C 1
ATOM 755 O O . THR A 1 98 ? 22.935 -0.461 -17.503 1.00 90.50 98 THR A O 1
ATOM 758 N N . ARG A 1 99 ? 23.422 0.316 -19.545 1.00 86.38 99 ARG A N 1
ATOM 759 C CA . ARG A 1 99 ? 22.049 0.150 -20.059 1.00 86.38 99 ARG A CA 1
ATOM 760 C C . ARG A 1 99 ? 21.527 -1.283 -19.916 1.00 86.38 99 ARG A C 1
ATOM 762 O O . ARG A 1 99 ? 20.375 -1.458 -19.542 1.00 86.38 99 ARG A O 1
ATOM 769 N N . GLY A 1 100 ? 22.374 -2.282 -20.179 1.00 88.00 100 GLY A N 1
ATOM 770 C CA . GLY A 1 100 ? 22.006 -3.693 -20.032 1.00 88.00 100 GLY A CA 1
ATOM 771 C C . GLY A 1 100 ? 21.718 -4.074 -18.579 1.00 88.00 100 GLY A C 1
ATOM 772 O O . GLY A 1 100 ? 20.741 -4.759 -18.313 1.00 88.00 100 GLY A O 1
ATOM 773 N N . GLN A 1 101 ? 22.507 -3.564 -17.627 1.00 90.56 101 GLN A N 1
ATOM 774 C CA . GLN A 1 101 ? 22.258 -3.783 -16.197 1.00 90.56 101 GLN A CA 1
ATOM 775 C C . GLN A 1 101 ? 20.975 -3.097 -15.723 1.00 90.56 101 GLN A C 1
ATOM 777 O O . GLN A 1 101 ? 20.215 -3.698 -14.975 1.00 90.56 101 GLN A O 1
ATOM 782 N N . LEU A 1 102 ? 20.707 -1.865 -16.166 1.00 88.50 102 LEU A N 1
ATOM 783 C CA . LEU A 1 102 ? 19.455 -1.176 -15.836 1.00 88.50 102 LEU A CA 1
ATOM 784 C C . LEU A 1 102 ? 18.238 -1.936 -16.369 1.00 88.50 102 LEU A C 1
ATOM 786 O O . LEU A 1 102 ? 17.254 -2.069 -15.649 1.00 88.50 102 LEU A O 1
ATOM 790 N N . TRP A 1 103 ? 18.327 -2.467 -17.590 1.00 86.12 103 TRP A N 1
ATOM 791 C CA . TRP A 1 103 ? 17.272 -3.299 -18.164 1.00 86.12 103 TRP A CA 1
ATOM 792 C C . TRP A 1 103 ? 17.118 -4.633 -17.424 1.00 86.12 103 TRP A C 1
ATOM 794 O O . TRP A 1 103 ? 16.005 -5.053 -17.163 1.00 86.12 103 TRP A O 1
ATOM 804 N N . TRP A 1 104 ? 18.206 -5.268 -16.992 1.00 88.44 104 TRP A N 1
ATOM 805 C CA . TRP A 1 104 ? 18.123 -6.498 -16.198 1.00 88.44 104 TRP A CA 1
ATOM 806 C C . TRP A 1 104 ? 17.542 -6.278 -14.787 1.00 88.44 104 TRP A C 1
ATOM 808 O O . TRP A 1 104 ? 16.868 -7.143 -14.236 1.00 88.44 104 TRP A O 1
ATOM 818 N N . ILE A 1 105 ? 17.783 -5.109 -14.189 1.00 89.31 105 ILE A N 1
ATOM 819 C CA . ILE A 1 105 ? 17.223 -4.757 -12.878 1.00 89.31 105 ILE A CA 1
ATOM 820 C C . ILE A 1 105 ? 15.729 -4.429 -12.988 1.00 89.31 105 ILE A C 1
ATOM 822 O O . ILE A 1 105 ? 14.959 -4.844 -12.126 1.00 89.31 105 ILE A O 1
ATOM 826 N N . ASN A 1 106 ? 15.352 -3.660 -14.011 1.00 86.50 106 ASN A N 1
ATOM 827 C CA . ASN A 1 106 ? 14.116 -2.875 -14.032 1.00 86.50 106 ASN A CA 1
ATOM 828 C C . ASN A 1 106 ? 13.265 -3.066 -15.298 1.00 86.50 106 ASN A C 1
ATOM 830 O O . ASN A 1 106 ? 12.304 -2.331 -15.523 1.00 86.50 106 ASN A O 1
ATOM 834 N N . GLY A 1 107 ? 13.690 -3.956 -16.190 1.00 81.00 107 GLY A N 1
ATOM 835 C CA . GLY A 1 107 ? 12.912 -4.399 -17.337 1.00 81.00 107 GLY A CA 1
ATOM 836 C C . GLY A 1 107 ? 11.810 -5.365 -16.917 1.00 81.00 107 GLY A C 1
ATOM 837 O O . GLY A 1 107 ? 11.702 -5.729 -15.753 1.00 81.00 107 GLY A O 1
ATOM 838 N N . GLU A 1 108 ? 10.992 -5.744 -17.891 1.00 74.88 108 GLU A N 1
ATOM 839 C CA . GLU A 1 108 ? 10.055 -6.870 -17.781 1.00 74.88 108 GLU A CA 1
ATOM 840 C C . GLU A 1 108 ? 10.832 -8.166 -17.502 1.00 74.88 108 GLU A C 1
ATOM 842 O O . GLU A 1 108 ? 11.911 -8.352 -18.078 1.00 74.88 108 GLU A O 1
ATOM 847 N N . ASP A 1 109 ? 10.335 -9.007 -16.588 1.00 81.00 109 ASP A N 1
ATOM 848 C CA . ASP A 1 109 ? 11.058 -10.145 -15.997 1.00 81.00 109 ASP A CA 1
ATOM 849 C C . ASP A 1 109 ? 12.343 -9.738 -15.237 1.00 81.00 109 ASP A C 1
ATOM 851 O O . ASP A 1 109 ? 13.296 -10.513 -15.077 1.00 81.00 109 ASP A O 1
ATOM 855 N N . GLY A 1 110 ? 12.403 -8.486 -14.780 1.00 86.56 110 GLY A N 1
ATOM 856 C CA . GLY A 1 110 ? 13.551 -7.924 -14.080 1.00 86.56 110 GLY A CA 1
ATOM 857 C C . GLY A 1 110 ? 13.705 -8.418 -12.640 1.00 86.56 110 GLY A C 1
ATOM 858 O O . GLY A 1 110 ? 12.836 -9.058 -12.041 1.00 86.56 110 GLY A O 1
ATOM 859 N N . ILE A 1 111 ? 14.836 -8.062 -12.025 1.00 91.00 111 ILE A N 1
ATOM 860 C CA . ILE A 1 111 ? 15.076 -8.365 -10.606 1.00 91.00 111 ILE A CA 1
ATOM 861 C C . ILE A 1 111 ? 14.015 -7.723 -9.706 1.00 91.00 111 ILE A C 1
ATOM 863 O O . ILE A 1 111 ? 13.602 -8.355 -8.734 1.00 91.00 111 ILE A O 1
ATOM 867 N N . LEU A 1 112 ? 13.610 -6.475 -9.978 1.00 90.88 112 LEU A N 1
ATOM 868 C CA . LEU A 1 112 ? 12.648 -5.783 -9.117 1.00 90.88 112 LEU A CA 1
ATOM 869 C C . LEU A 1 112 ? 11.291 -6.487 -9.092 1.00 90.88 112 LEU A C 1
ATOM 871 O O . LEU A 1 112 ? 10.791 -6.714 -7.997 1.00 90.88 112 LEU A O 1
ATOM 875 N N . GLU A 1 113 ? 10.788 -6.926 -10.243 1.00 89.19 113 GLU A N 1
ATOM 876 C CA . GLU A 1 113 ? 9.548 -7.704 -10.390 1.00 89.19 113 GLU A CA 1
ATOM 877 C C . GLU A 1 113 ? 9.609 -9.034 -9.609 1.00 89.19 113 GLU A C 1
ATOM 879 O O . GLU A 1 113 ? 8.727 -9.396 -8.828 1.00 89.19 113 GLU A O 1
ATOM 884 N N . SER A 1 114 ? 10.733 -9.751 -9.709 1.00 91.00 114 SER A N 1
ATOM 885 C CA . SER A 1 114 ? 10.939 -10.980 -8.928 1.00 91.00 114 SER A CA 1
ATOM 886 C C . SER A 1 114 ? 10.984 -10.709 -7.415 1.00 91.00 114 SER A C 1
ATOM 888 O O . SER A 1 114 ? 10.497 -11.506 -6.604 1.00 91.00 114 SER A O 1
ATOM 890 N N . ILE A 1 115 ? 11.588 -9.587 -7.009 1.00 93.56 115 ILE A N 1
ATOM 891 C CA . ILE A 1 115 ? 11.684 -9.178 -5.605 1.00 93.56 115 ILE A CA 1
ATOM 892 C C . ILE A 1 115 ? 10.320 -8.721 -5.074 1.00 93.56 115 ILE A C 1
ATOM 894 O O . ILE A 1 115 ? 9.951 -9.137 -3.974 1.00 93.56 115 ILE A O 1
ATOM 898 N N . SER A 1 116 ? 9.569 -7.898 -5.811 1.00 94.06 116 SER A N 1
ATOM 899 C CA . SER A 1 116 ? 8.227 -7.441 -5.427 1.00 94.06 116 SER A CA 1
ATOM 900 C C . SER A 1 116 ? 7.292 -8.637 -5.257 1.00 94.06 116 SER A C 1
ATOM 902 O O . SER A 1 116 ? 6.657 -8.759 -4.204 1.00 94.06 116 SER A O 1
ATOM 904 N N . ALA A 1 117 ? 7.303 -9.585 -6.200 1.00 94.00 117 ALA A N 1
ATOM 905 C CA . ALA A 1 117 ? 6.544 -10.829 -6.116 1.00 94.00 117 ALA A CA 1
ATOM 906 C C . ALA A 1 117 ? 6.893 -11.636 -4.855 1.00 94.00 117 ALA A C 1
ATOM 908 O O . ALA A 1 117 ? 6.010 -12.009 -4.078 1.00 94.00 117 ALA A O 1
ATOM 909 N N . MET A 1 118 ? 8.186 -11.843 -4.580 1.00 96.38 118 MET A N 1
ATOM 910 C CA . MET A 1 118 ? 8.634 -12.553 -3.377 1.00 96.38 118 MET A CA 1
ATOM 911 C C . MET A 1 118 ? 8.194 -11.840 -2.089 1.00 96.38 118 MET A C 1
ATOM 913 O O . MET A 1 118 ? 7.729 -12.477 -1.142 1.00 96.38 118 MET A O 1
ATOM 917 N N . ILE A 1 119 ? 8.305 -10.512 -2.040 1.00 98.06 119 ILE A N 1
ATOM 918 C CA . ILE A 1 119 ? 7.878 -9.706 -0.891 1.00 98.06 119 ILE A CA 1
ATOM 919 C C . ILE A 1 119 ? 6.368 -9.844 -0.661 1.00 98.06 119 ILE A C 1
ATOM 921 O O . ILE A 1 119 ? 5.941 -10.030 0.484 1.00 98.06 119 ILE A O 1
ATOM 925 N N . LEU A 1 120 ? 5.562 -9.802 -1.725 1.00 97.50 120 LEU A N 1
ATOM 926 C CA . LEU A 1 120 ? 4.112 -9.995 -1.657 1.00 97.50 120 LEU A CA 1
ATOM 927 C C . LEU A 1 120 ? 3.751 -11.410 -1.198 1.00 97.50 120 LEU A C 1
ATOM 929 O O . LEU A 1 120 ? 2.857 -11.568 -0.365 1.00 97.50 120 LEU A O 1
ATOM 933 N N . LEU A 1 121 ? 4.486 -12.433 -1.642 1.00 97.88 121 LEU A N 1
ATOM 934 C CA . LEU A 1 121 ? 4.309 -13.805 -1.167 1.00 97.88 121 LEU A CA 1
ATOM 935 C C . LEU A 1 121 ? 4.584 -13.927 0.340 1.00 97.88 121 LEU A C 1
ATOM 937 O O . LEU A 1 121 ? 3.816 -14.556 1.073 1.00 97.88 121 LEU A O 1
ATOM 941 N N . VAL A 1 122 ? 5.641 -13.279 0.838 1.00 98.44 122 VAL A N 1
ATOM 942 C CA . VAL A 1 122 ? 5.929 -13.235 2.281 1.00 98.44 122 VAL A CA 1
ATOM 943 C C . VAL A 1 122 ? 4.835 -12.468 3.033 1.00 98.44 122 VAL A C 1
ATOM 945 O O . VAL A 1 122 ? 4.390 -12.922 4.090 1.00 98.44 122 VAL A O 1
ATOM 948 N N . ALA A 1 123 ? 4.349 -11.344 2.497 1.00 98.25 123 ALA A N 1
ATOM 949 C CA . ALA A 1 123 ? 3.240 -10.593 3.086 1.00 98.25 123 ALA A CA 1
ATOM 950 C C . ALA A 1 123 ? 1.952 -11.437 3.157 1.00 98.25 123 ALA A C 1
ATOM 952 O O . ALA A 1 123 ? 1.273 -11.439 4.191 1.00 98.25 123 ALA A O 1
ATOM 953 N N . ALA A 1 124 ? 1.659 -12.215 2.108 1.00 98.38 124 ALA A N 1
ATOM 954 C CA . ALA A 1 124 ? 0.560 -13.176 2.073 1.00 98.38 124 ALA A CA 1
ATOM 955 C C . ALA A 1 124 ? 0.703 -14.225 3.186 1.00 98.38 124 ALA A C 1
ATOM 957 O O . ALA A 1 124 ? -0.230 -14.438 3.967 1.00 98.38 124 ALA A O 1
ATOM 958 N N . GLY A 1 125 ? 1.895 -14.815 3.320 1.00 98.12 125 GLY A N 1
ATOM 959 C CA . GLY A 1 125 ? 2.213 -15.789 4.364 1.00 98.12 125 GLY A CA 1
ATOM 960 C C . GLY A 1 125 ? 2.071 -15.224 5.780 1.00 98.12 125 GLY A C 1
ATOM 961 O O . GLY A 1 125 ? 1.488 -15.874 6.650 1.0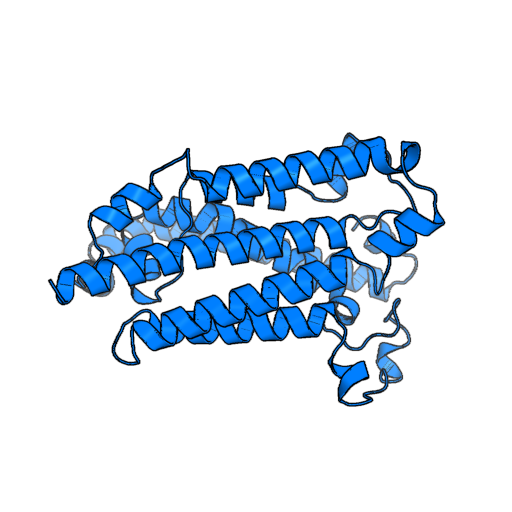0 98.12 125 GLY A O 1
ATOM 962 N N . ILE A 1 126 ? 2.530 -13.991 6.024 1.00 97.50 126 ILE A N 1
ATOM 963 C CA . ILE A 1 126 ? 2.350 -13.323 7.321 1.00 97.50 126 ILE A CA 1
ATOM 964 C C . ILE A 1 126 ? 0.866 -13.082 7.607 1.00 97.50 126 ILE A C 1
ATOM 966 O O . ILE A 1 126 ? 0.423 -13.351 8.724 1.00 97.50 126 ILE A O 1
ATOM 970 N N . SER A 1 127 ? 0.085 -12.611 6.631 1.00 96.69 127 SER A N 1
ATOM 971 C CA . SER A 1 127 ? -1.351 -12.387 6.832 1.00 96.69 127 SER A CA 1
ATOM 972 C C . SER A 1 127 ? -2.097 -13.697 7.113 1.00 96.69 127 SER A C 1
ATOM 974 O O . SER A 1 127 ? -2.913 -13.755 8.035 1.00 96.69 127 SER A O 1
ATOM 976 N N . ALA A 1 128 ? -1.760 -14.779 6.404 1.00 96.81 128 ALA A N 1
ATOM 977 C CA . ALA A 1 128 ? -2.301 -16.112 6.664 1.00 96.81 128 ALA A CA 1
ATOM 978 C C . ALA A 1 128 ? -1.922 -16.623 8.065 1.00 96.81 128 ALA A C 1
ATOM 980 O O . ALA A 1 128 ? -2.775 -17.134 8.792 1.00 96.81 128 ALA A O 1
ATOM 981 N N . LEU A 1 129 ? -0.669 -16.423 8.488 1.00 95.06 129 LEU A N 1
ATOM 982 C CA . LEU A 1 129 ? -0.209 -16.768 9.834 1.00 95.06 129 LEU A CA 1
ATOM 983 C C . LEU A 1 129 ? -0.969 -15.982 10.911 1.00 95.06 129 LEU A C 1
ATOM 985 O O . LEU A 1 129 ? -1.348 -16.552 11.934 1.00 95.06 129 LEU A O 1
ATOM 989 N N . VAL A 1 130 ? -1.212 -14.687 10.691 1.00 92.56 130 VAL A N 1
ATOM 990 C CA . VAL A 1 130 ? -2.028 -13.870 11.598 1.00 92.56 130 VAL A CA 1
ATOM 991 C C . VAL A 1 130 ? -3.451 -14.420 11.667 1.00 92.56 130 VAL A C 1
ATOM 993 O O . VAL A 1 130 ? -3.940 -14.639 12.773 1.00 92.56 130 VAL A O 1
ATOM 996 N N . ALA A 1 131 ? -4.090 -14.710 10.527 1.00 92.94 131 ALA A N 1
ATOM 997 C CA . ALA A 1 131 ? -5.428 -15.306 10.483 1.00 92.94 131 ALA A CA 1
ATOM 998 C C . ALA A 1 131 ? -5.498 -16.642 11.244 1.00 92.94 131 ALA A C 1
ATOM 1000 O O . ALA A 1 131 ? -6.431 -16.869 12.015 1.00 92.94 131 ALA A O 1
ATOM 1001 N N . TYR A 1 132 ? -4.492 -17.502 11.070 1.00 91.94 132 TYR A N 1
ATOM 1002 C CA . TYR A 1 132 ? -4.385 -18.774 11.779 1.00 91.94 132 TYR A CA 1
ATOM 1003 C C . TYR A 1 132 ? -4.301 -18.578 13.299 1.00 91.94 132 TYR A C 1
ATOM 1005 O O . TYR A 1 132 ? -5.054 -19.208 14.038 1.00 91.94 132 TYR A O 1
ATOM 1013 N N . ARG A 1 133 ? -3.447 -17.658 13.770 1.00 89.69 133 ARG A N 1
ATOM 1014 C CA . ARG A 1 133 ? -3.249 -17.397 15.207 1.00 89.69 133 ARG A CA 1
ATOM 1015 C C . ARG A 1 133 ? -4.469 -16.790 15.892 1.00 89.69 133 ARG A C 1
ATOM 1017 O O . ARG A 1 133 ? -4.766 -17.149 17.025 1.00 89.69 133 ARG A O 1
ATOM 1024 N N . ILE A 1 134 ? -5.171 -15.868 15.230 1.00 86.69 134 ILE A N 1
ATOM 1025 C CA . ILE A 1 134 ? -6.362 -15.229 15.816 1.00 86.69 134 ILE A CA 1
ATOM 1026 C C . ILE A 1 134 ? -7.595 -16.143 15.789 1.00 86.69 134 ILE A C 1
ATOM 1028 O O . ILE A 1 134 ? -8.481 -15.985 16.627 1.00 86.69 134 ILE A O 1
ATOM 1032 N N . GLY A 1 135 ? -7.648 -17.099 14.856 1.00 86.38 135 GLY A N 1
ATOM 1033 C CA . GLY A 1 135 ? -8.728 -18.076 14.730 1.00 86.38 135 GLY A CA 1
ATOM 1034 C C . GLY A 1 135 ? -10.026 -17.516 14.129 1.00 86.38 135 GLY A C 1
ATOM 1035 O O . GLY A 1 135 ? -10.272 -16.310 14.109 1.00 86.38 135 GLY A O 1
ATOM 1036 N N . ARG A 1 136 ? -10.898 -18.416 13.647 1.00 86.25 136 ARG A N 1
ATOM 1037 C CA . ARG A 1 136 ? -12.121 -18.074 12.879 1.00 86.25 136 ARG A CA 1
ATOM 1038 C C . ARG A 1 136 ? -13.139 -17.224 13.647 1.00 86.25 136 ARG A C 1
ATOM 1040 O O . ARG A 1 136 ? -13.936 -16.532 13.024 1.00 86.25 136 ARG A O 1
ATOM 1047 N N . GLY A 1 137 ? -13.123 -17.282 14.979 1.00 80.94 137 GLY A N 1
ATOM 1048 C CA . GLY A 1 137 ? -14.024 -16.506 15.836 1.00 80.94 137 GLY A CA 1
ATOM 1049 C C . GLY A 1 137 ? -13.610 -15.043 16.021 1.00 80.94 137 GLY A C 1
ATOM 1050 O O . GLY A 1 137 ? -14.384 -14.257 16.562 1.00 80.94 137 GLY A O 1
ATOM 1051 N N . HIS A 1 138 ? -12.404 -14.655 15.594 1.00 83.44 138 HIS A N 1
ATOM 1052 C CA . HIS A 1 138 ? -11.923 -13.289 15.765 1.00 83.44 138 HIS A CA 1
ATOM 1053 C C . HIS A 1 138 ? -12.461 -12.361 14.658 1.00 83.44 138 HIS A C 1
ATOM 1055 O O . HIS A 1 138 ? -12.350 -12.708 13.481 1.00 83.44 138 HIS A O 1
ATOM 1061 N N . PRO A 1 139 ? -12.943 -11.138 14.971 1.00 80.12 139 PRO A N 1
ATOM 1062 C CA . PRO A 1 139 ? -13.514 -10.216 13.976 1.00 80.12 139 PRO A CA 1
ATOM 1063 C C . PRO A 1 139 ? -12.596 -9.891 12.789 1.00 80.12 139 PRO A C 1
ATOM 1065 O O . PRO A 1 139 ? -13.070 -9.595 11.700 1.00 80.12 139 PRO A O 1
ATOM 1068 N N . ARG A 1 140 ? -11.272 -9.972 12.983 1.00 86.88 140 ARG A N 1
ATOM 1069 C CA . ARG A 1 140 ? -10.279 -9.694 11.928 1.00 86.88 140 ARG A CA 1
ATOM 1070 C C . ARG A 1 140 ? -9.908 -10.898 11.057 1.00 86.88 140 ARG A C 1
ATOM 1072 O O . ARG A 1 140 ? -9.149 -10.731 10.108 1.00 86.88 140 ARG A O 1
ATOM 1079 N N . PHE A 1 141 ? -10.409 -12.095 11.367 1.00 90.25 141 PHE A N 1
ATOM 1080 C CA . PHE A 1 141 ? -10.063 -13.323 10.644 1.00 90.25 141 PHE A CA 1
ATOM 1081 C C . PHE A 1 141 ? -10.328 -13.203 9.144 1.00 90.25 141 PHE A C 1
ATOM 1083 O O . PHE A 1 141 ? -9.420 -13.405 8.340 1.00 90.25 141 PHE A O 1
ATOM 1090 N N . GLY A 1 142 ? -11.553 -12.814 8.775 1.00 92.88 142 GLY A N 1
ATOM 1091 C CA . GLY A 1 142 ? -11.956 -12.712 7.372 1.00 92.88 142 GLY A CA 1
ATOM 1092 C C . GLY A 1 142 ? -11.082 -11.740 6.583 1.00 92.88 142 GLY A C 1
ATOM 1093 O O . GLY A 1 142 ? -10.673 -12.052 5.470 1.00 92.88 142 GLY A O 1
ATOM 1094 N N . MET A 1 143 ? -10.719 -10.608 7.190 1.00 94.31 143 MET A N 1
ATOM 1095 C CA . MET A 1 143 ? -9.868 -9.610 6.548 1.00 94.31 143 MET A CA 1
ATOM 1096 C C . MET A 1 143 ? -8.444 -10.106 6.320 1.00 94.31 143 MET A C 1
ATOM 1098 O O . MET A 1 143 ? -7.888 -9.887 5.252 1.00 94.31 143 MET A O 1
ATOM 1102 N N . HIS A 1 144 ? -7.852 -10.819 7.277 1.00 94.62 144 HIS A N 1
ATOM 1103 C CA . HIS A 1 144 ? -6.507 -11.367 7.095 1.00 94.62 144 HIS A CA 1
ATOM 1104 C C . HIS A 1 144 ? -6.455 -12.510 6.075 1.00 94.62 144 HIS A C 1
ATOM 1106 O O . HIS A 1 144 ? -5.467 -12.618 5.349 1.00 94.62 144 HIS A O 1
ATOM 1112 N N . ILE A 1 145 ? -7.517 -13.314 5.964 1.00 97.06 145 ILE A N 1
ATOM 1113 C CA . ILE A 1 145 ? -7.657 -14.287 4.871 1.00 97.06 145 ILE A CA 1
ATOM 1114 C C . ILE A 1 145 ? -7.798 -13.571 3.529 1.00 97.06 145 ILE A C 1
ATOM 1116 O O . ILE A 1 145 ? -7.098 -13.919 2.583 1.00 97.06 145 ILE A O 1
ATOM 1120 N N . PHE A 1 146 ? -8.649 -12.544 3.456 1.00 97.06 146 PHE A N 1
ATOM 1121 C CA . PHE A 1 146 ? -8.797 -11.729 2.254 1.00 97.06 146 PHE A CA 1
ATOM 1122 C C . PHE A 1 146 ? -7.458 -11.126 1.816 1.00 97.06 146 PHE A C 1
ATOM 1124 O O . PHE A 1 146 ? -7.084 -11.273 0.660 1.00 97.06 146 PHE A O 1
ATOM 1131 N N . LEU A 1 147 ? -6.699 -10.522 2.735 1.00 96.75 147 LEU A N 1
ATOM 1132 C CA . LEU A 1 147 ? -5.388 -9.945 2.435 1.00 96.75 147 LEU A CA 1
ATOM 1133 C C . LEU A 1 147 ? -4.347 -10.994 2.040 1.00 96.75 147 LEU A C 1
ATOM 1135 O O . LEU A 1 147 ? -3.538 -10.732 1.159 1.00 96.75 147 LEU A O 1
ATOM 1139 N N . ALA A 1 148 ? -4.374 -12.185 2.646 1.00 97.81 148 ALA A N 1
ATOM 1140 C CA . ALA A 1 148 ? -3.487 -13.274 2.245 1.00 97.81 148 ALA A CA 1
ATOM 1141 C C . ALA A 1 148 ? -3.744 -13.698 0.793 1.00 97.81 148 ALA A C 1
ATOM 1143 O O . ALA A 1 148 ? -2.804 -13.826 0.015 1.00 97.81 148 ALA A O 1
ATOM 1144 N N . ILE A 1 149 ? -5.017 -13.857 0.419 1.00 97.19 149 ILE A N 1
ATOM 1145 C CA . ILE A 1 149 ? -5.413 -14.177 -0.957 1.00 97.19 149 ILE A CA 1
ATOM 1146 C C . ILE A 1 149 ? -5.056 -13.019 -1.893 1.00 97.19 149 ILE A C 1
ATOM 1148 O O . ILE A 1 149 ? -4.468 -13.254 -2.940 1.00 97.19 149 ILE A O 1
ATOM 1152 N N . LEU A 1 150 ? -5.360 -11.777 -1.508 1.00 94.62 150 LEU A N 1
ATOM 1153 C CA . LEU A 1 150 ? -5.070 -10.590 -2.308 1.00 94.62 150 LEU A CA 1
ATOM 1154 C C . LEU A 1 150 ? -3.574 -10.473 -2.620 1.00 94.62 150 LEU A C 1
ATOM 1156 O O . LEU A 1 150 ? -3.215 -10.349 -3.784 1.00 94.62 150 LEU A O 1
ATOM 1160 N N . PHE A 1 151 ? -2.702 -10.563 -1.613 1.00 96.44 151 PHE A N 1
ATOM 1161 C CA . PHE A 1 151 ? -1.253 -10.483 -1.823 1.00 96.44 151 PHE A CA 1
ATOM 1162 C C . PHE A 1 151 ? -0.705 -11.673 -2.615 1.00 96.44 151 PHE A C 1
ATOM 1164 O O . PHE A 1 151 ? 0.218 -11.495 -3.402 1.00 96.44 151 PHE A O 1
ATOM 1171 N N . PHE A 1 152 ? -1.284 -12.867 -2.459 1.00 95.50 152 PHE A N 1
ATOM 1172 C CA . PHE A 1 152 ? -0.920 -14.023 -3.277 1.00 95.50 152 PHE A CA 1
ATOM 1173 C C . PHE A 1 152 ? -1.294 -13.824 -4.752 1.00 95.50 152 PHE A C 1
ATOM 1175 O O . PHE A 1 152 ? -0.483 -14.101 -5.629 1.00 95.50 152 PHE A O 1
ATOM 1182 N N . LEU A 1 153 ? -2.490 -13.294 -5.026 1.00 91.06 153 LEU A N 1
ATOM 1183 C CA . LEU A 1 153 ? -2.908 -12.957 -6.387 1.00 91.06 153 LEU A CA 1
ATOM 1184 C C . LEU A 1 153 ? -2.024 -11.856 -6.976 1.00 91.06 153 LEU A C 1
ATOM 1186 O O . LEU A 1 153 ? -1.563 -12.013 -8.097 1.00 91.06 153 LEU A O 1
ATOM 1190 N N . MET A 1 154 ? -1.720 -10.800 -6.212 1.00 90.00 154 MET A N 1
ATOM 1191 C CA . MET A 1 154 ? -0.784 -9.757 -6.649 1.00 90.00 154 MET A CA 1
ATOM 1192 C C . MET A 1 154 ? 0.600 -10.336 -6.967 1.00 90.00 154 MET A C 1
ATOM 1194 O O . MET A 1 154 ? 1.151 -10.021 -8.006 1.00 90.00 154 MET A O 1
ATOM 1198 N N . CYS A 1 155 ? 1.134 -11.232 -6.129 1.00 91.75 155 CYS A N 1
ATOM 1199 C CA . CYS A 1 155 ? 2.389 -11.933 -6.416 1.00 91.75 155 CYS A CA 1
ATOM 1200 C C . CYS A 1 155 ? 2.335 -12.701 -7.743 1.00 91.75 155 CYS A C 1
ATOM 1202 O O . CYS A 1 155 ? 3.319 -12.703 -8.474 1.00 91.75 155 CYS A O 1
ATOM 1204 N N . GLY A 1 156 ? 1.219 -13.370 -8.041 1.00 87.75 156 GLY A N 1
ATOM 1205 C CA . GLY A 1 156 ? 1.037 -14.070 -9.310 1.00 87.75 156 GLY A CA 1
ATOM 1206 C C . GLY A 1 156 ? 0.977 -13.117 -10.504 1.00 87.75 156 GLY A C 1
ATOM 1207 O O . GLY A 1 156 ? 1.580 -13.403 -11.538 1.00 87.75 156 GLY A O 1
ATOM 1208 N N . GLU A 1 157 ? 0.272 -11.992 -10.353 1.00 85.19 157 GLU A N 1
ATOM 1209 C CA . GLU A 1 157 ? 0.174 -10.948 -11.379 1.00 85.19 157 GLU A CA 1
ATOM 1210 C C . GLU A 1 157 ? 1.537 -10.336 -11.715 1.00 85.19 157 GLU A C 1
ATOM 1212 O O . GLU A 1 157 ? 1.797 -10.131 -12.897 1.00 85.19 157 GLU A O 1
ATOM 1217 N N . GLU A 1 158 ? 2.405 -10.121 -10.716 1.00 84.44 158 GLU A N 1
ATOM 1218 C CA . GLU A 1 158 ? 3.766 -9.600 -10.923 1.00 84.44 158 GLU A CA 1
ATOM 1219 C C . GLU A 1 158 ? 4.624 -10.537 -11.780 1.00 84.44 158 GLU A C 1
ATOM 1221 O O . GLU A 1 158 ? 5.404 -10.041 -12.560 1.00 84.44 158 GLU A O 1
ATOM 1226 N N . ILE A 1 159 ? 4.471 -11.867 -11.688 1.00 85.81 159 ILE A N 1
ATOM 1227 C CA . ILE A 1 159 ? 5.289 -12.835 -12.460 1.00 85.81 159 ILE A CA 1
ATOM 1228 C C . ILE A 1 159 ? 4.549 -13.456 -13.654 1.00 85.81 159 ILE A C 1
ATOM 1230 O O . ILE A 1 159 ? 4.958 -14.500 -14.176 1.00 85.81 159 ILE A O 1
ATOM 1234 N N . SER A 1 160 ? 3.399 -12.903 -14.039 1.00 81.69 160 SER A N 1
ATOM 1235 C CA . SER A 1 160 ? 2.599 -13.383 -15.181 1.00 81.69 160 SER A CA 1
ATOM 1236 C C . SER A 1 160 ? 2.265 -14.881 -15.118 1.00 81.69 160 SER A C 1
ATOM 1238 O O . SER A 1 160 ? 2.248 -15.613 -16.115 1.00 81.69 160 S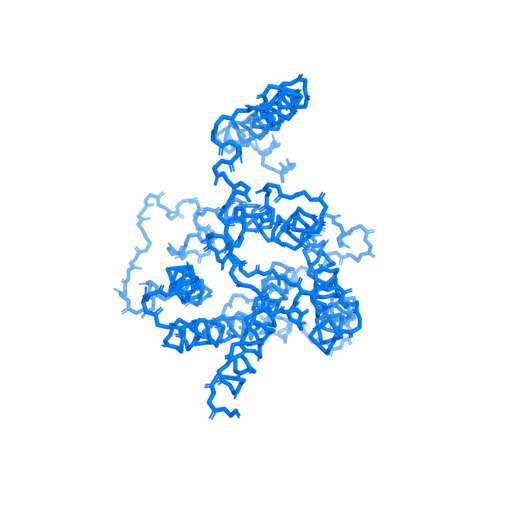ER A O 1
ATOM 1240 N N . TRP A 1 161 ? 1.971 -15.363 -13.908 1.00 76.31 161 TRP A N 1
ATOM 1241 C CA . TRP A 1 161 ? 1.754 -16.779 -13.597 1.00 76.31 161 TRP A CA 1
ATOM 1242 C C . TRP A 1 161 ? 0.680 -17.468 -14.455 1.00 76.31 161 TRP A C 1
ATOM 1244 O O . TRP A 1 161 ? 0.792 -18.661 -14.732 1.00 76.31 161 TRP A O 1
ATOM 1254 N N . GLY A 1 162 ? -0.337 -16.736 -14.922 1.00 72.94 162 GLY A N 1
ATOM 1255 C CA . GLY A 1 162 ? -1.407 -17.262 -15.771 1.00 72.94 162 GLY A CA 1
ATOM 1256 C C . GLY A 1 162 ? -0.882 -17.910 -17.056 1.00 72.94 162 GLY A C 1
ATOM 1257 O O . GLY A 1 162 ? -1.309 -19.001 -17.427 1.00 72.94 162 GLY A O 1
ATOM 1258 N N . GLN A 1 163 ? 0.095 -17.281 -17.707 1.00 72.00 163 GLN A N 1
ATOM 1259 C CA . GLN A 1 163 ? 0.690 -17.804 -18.941 1.00 72.00 163 GLN A CA 1
ATOM 1260 C C . GLN A 1 163 ? 1.786 -18.818 -18.631 1.00 72.00 163 GLN A C 1
ATOM 1262 O O . GLN A 1 163 ? 1.858 -19.858 -19.280 1.00 72.00 163 GLN A O 1
ATOM 1267 N N . ARG A 1 164 ? 2.603 -18.557 -17.600 1.00 76.75 164 ARG A N 1
ATOM 1268 C CA . ARG A 1 164 ? 3.737 -19.423 -17.239 1.00 76.75 164 ARG A CA 1
ATOM 1269 C C . ARG A 1 164 ? 3.307 -20.772 -16.664 1.00 76.75 164 ARG A C 1
ATOM 1271 O O . ARG A 1 164 ? 3.929 -21.784 -16.965 1.00 76.75 164 ARG A O 1
ATOM 1278 N N . ILE A 1 165 ? 2.261 -20.796 -15.837 1.00 73.62 165 ILE A N 1
ATOM 1279 C CA . ILE A 1 165 ? 1.786 -22.011 -15.154 1.00 73.62 165 ILE A CA 1
ATOM 1280 C C . ILE A 1 165 ? 0.712 -22.725 -15.977 1.00 73.62 165 ILE A C 1
ATOM 1282 O O . ILE A 1 165 ? 0.736 -23.950 -16.067 1.00 73.62 165 ILE A O 1
ATOM 1286 N N . PHE A 1 166 ? -0.228 -21.985 -16.576 1.00 74.12 166 PHE A N 1
ATOM 1287 C CA . PHE A 1 166 ? -1.383 -22.581 -17.262 1.00 74.12 166 PHE A CA 1
ATOM 1288 C C . PHE A 1 166 ? -1.278 -22.565 -18.792 1.00 74.12 166 PHE A C 1
ATOM 1290 O O . PHE A 1 166 ? -2.189 -23.056 -19.456 1.00 74.12 166 PHE A O 1
ATOM 1297 N N . GLY A 1 167 ? -0.193 -22.027 -19.363 1.00 71.50 167 GLY A N 1
ATOM 1298 C CA . GLY A 1 167 ? 0.019 -21.995 -20.814 1.00 71.50 167 GLY A CA 1
ATOM 1299 C C . GLY A 1 167 ? -1.034 -21.180 -21.567 1.00 71.50 167 GLY A C 1
ATOM 1300 O O . GLY A 1 167 ? -1.290 -21.440 -22.739 1.00 71.50 167 GLY A O 1
ATOM 1301 N N . LEU A 1 168 ? -1.700 -20.242 -20.888 1.00 72.62 168 LEU A N 1
ATOM 1302 C CA . LEU A 1 168 ? -2.770 -19.446 -21.474 1.00 72.62 168 LEU A CA 1
ATOM 1303 C C . LEU A 1 168 ? -2.201 -18.509 -22.545 1.00 72.62 168 LEU A C 1
ATOM 1305 O O . LEU A 1 168 ? -1.405 -17.618 -22.253 1.00 72.62 168 LEU A O 1
ATOM 1309 N N . GLU A 1 169 ? -2.624 -18.696 -23.791 1.00 65.69 169 GLU A N 1
ATOM 1310 C CA . GLU A 1 169 ? -2.276 -17.779 -24.872 1.00 65.69 169 GLU A CA 1
ATOM 1311 C C . GLU A 1 169 ? -3.086 -16.483 -24.783 1.00 65.69 169 GLU A C 1
ATOM 1313 O O . GLU A 1 169 ? -4.260 -16.478 -24.407 1.00 65.69 169 GLU A O 1
ATOM 1318 N N . THR A 1 170 ? -2.473 -15.374 -25.195 1.00 66.19 170 THR A N 1
ATOM 1319 C CA . THR A 1 170 ? -3.151 -14.079 -25.292 1.00 66.19 170 THR A CA 1
ATOM 1320 C C . THR A 1 170 ? -4.216 -14.133 -26.391 1.00 66.19 170 THR A C 1
ATOM 1322 O O . THR A 1 170 ? -3.851 -14.331 -27.560 1.00 66.19 170 THR A O 1
ATOM 1325 N N . PRO A 1 171 ? -5.514 -13.947 -26.060 1.00 70.12 171 PRO A N 1
ATOM 1326 C CA . PRO A 1 171 ? -6.599 -14.033 -27.034 1.00 70.12 171 PRO A CA 1
ATOM 1327 C C . PRO A 1 171 ? -6.426 -13.028 -28.177 1.00 70.12 171 PRO A C 1
ATOM 1329 O O . PRO A 1 171 ? -5.977 -11.904 -27.952 1.00 70.12 171 PRO A O 1
ATOM 1332 N N . GLU A 1 172 ? -6.834 -13.391 -29.397 1.00 62.66 172 GLU A N 1
ATOM 1333 C CA . GLU A 1 172 ? -6.631 -12.556 -30.595 1.00 62.66 172 GLU A CA 1
ATOM 1334 C C . GLU A 1 172 ? -7.205 -11.136 -30.456 1.00 62.66 172 GLU A C 1
ATOM 1336 O O . GLU A 1 172 ? -6.569 -10.175 -30.882 1.00 62.66 172 GLU A O 1
ATOM 1341 N N . GLY A 1 173 ? -8.352 -10.981 -29.783 1.00 62.38 173 GLY A N 1
ATOM 1342 C CA . GLY A 1 173 ? -8.960 -9.671 -29.517 1.00 62.38 173 GLY A CA 1
ATOM 1343 C C . GLY A 1 173 ? -8.176 -8.781 -28.539 1.00 62.38 173 GLY A C 1
ATOM 1344 O O . GLY A 1 173 ? -8.336 -7.565 -28.572 1.00 62.38 173 GLY A O 1
ATOM 1345 N N . LEU A 1 174 ? -7.315 -9.362 -27.695 1.00 61.19 174 LEU A N 1
ATOM 1346 C CA . LEU A 1 174 ? -6.454 -8.639 -26.748 1.00 61.19 174 LEU A CA 1
ATOM 1347 C C . LEU A 1 174 ? -5.086 -8.307 -27.357 1.00 61.19 174 LEU A C 1
ATOM 1349 O O . LEU A 1 174 ? -4.510 -7.284 -27.003 1.00 61.19 174 LEU A O 1
ATOM 1353 N N . ARG A 1 175 ? -4.597 -9.083 -28.336 1.00 60.59 175 ARG A N 1
ATOM 1354 C CA . ARG A 1 175 ? -3.291 -8.850 -28.994 1.00 60.59 175 ARG A CA 1
ATOM 1355 C C . ARG A 1 175 ? -3.146 -7.458 -29.621 1.00 60.59 175 ARG A C 1
ATOM 1357 O O . ARG A 1 175 ? -2.037 -6.951 -29.700 1.00 60.59 175 ARG A O 1
ATOM 1364 N N . ALA A 1 176 ? -4.242 -6.838 -30.060 1.00 57.56 176 ALA A N 1
ATOM 1365 C CA . ALA A 1 176 ? -4.210 -5.521 -30.705 1.00 57.56 176 ALA A CA 1
ATOM 1366 C C . ALA A 1 176 ? -3.991 -4.345 -29.731 1.00 57.56 176 ALA A C 1
ATOM 1368 O O . ALA A 1 176 ? -3.588 -3.267 -30.162 1.00 57.56 176 ALA A O 1
ATOM 1369 N N . VAL A 1 177 ? -4.276 -4.534 -28.439 1.00 54.25 177 VAL A N 1
ATOM 1370 C CA . VAL A 1 177 ? -4.157 -3.496 -27.392 1.00 54.25 177 VAL A CA 1
ATOM 1371 C C . VAL A 1 177 ? -3.140 -3.853 -26.308 1.00 54.25 177 VAL A C 1
ATOM 1373 O O . VAL A 1 177 ? -2.749 -2.997 -25.520 1.00 54.25 177 VAL A O 1
ATOM 1376 N N . ASN A 1 178 ? -2.704 -5.108 -26.280 1.00 61.47 178 ASN A N 1
ATOM 1377 C CA . ASN A 1 178 ? -1.770 -5.649 -25.315 1.00 61.47 178 ASN A CA 1
ATOM 1378 C C . ASN A 1 178 ? -0.325 -5.421 -25.786 1.00 61.47 178 ASN A C 1
ATOM 1380 O O . ASN A 1 178 ? 0.173 -6.122 -26.666 1.00 61.47 178 ASN A O 1
ATOM 1384 N N . VAL A 1 179 ? 0.332 -4.417 -25.200 1.00 56.25 179 VAL A N 1
ATOM 1385 C CA . VAL A 1 179 ? 1.675 -3.966 -25.600 1.00 56.25 179 VAL A CA 1
ATOM 1386 C C . VAL A 1 179 ? 2.775 -4.942 -25.157 1.00 56.25 179 VAL A C 1
ATOM 1388 O O . VAL A 1 179 ? 3.786 -5.039 -25.847 1.00 56.25 179 VAL A O 1
ATOM 1391 N N . GLN A 1 180 ? 2.576 -5.678 -24.056 1.00 50.09 180 GLN A N 1
ATOM 1392 C CA . GLN A 1 180 ? 3.585 -6.595 -23.487 1.00 50.09 180 GLN A CA 1
ATOM 1393 C C . GLN A 1 180 ? 3.320 -8.079 -23.813 1.00 50.09 180 GLN A C 1
ATOM 1395 O O . GLN A 1 180 ? 4.132 -8.948 -23.544 1.00 50.09 180 GLN A O 1
ATOM 1400 N N . GLY A 1 181 ? 2.195 -8.401 -24.454 1.00 55.75 181 GLY A N 1
ATOM 1401 C CA . GLY A 1 181 ? 1.820 -9.771 -24.813 1.00 55.75 181 GLY A CA 1
ATOM 1402 C C . GLY A 1 181 ? 1.306 -10.632 -23.654 1.00 55.75 181 GLY A C 1
ATOM 1403 O O . GLY A 1 181 ? 1.062 -11.820 -23.868 1.00 55.75 181 GLY A O 1
ATOM 1404 N N . GLU A 1 182 ? 1.084 -10.065 -22.465 1.00 59.44 182 GLU A N 1
ATOM 1405 C CA . GLU A 1 182 ? 0.737 -10.816 -21.253 1.00 59.44 182 GLU A CA 1
ATOM 1406 C C . GLU A 1 182 ? -0.749 -10.735 -20.841 1.00 59.44 182 GLU A C 1
ATOM 1408 O O . GLU A 1 182 ? -1.384 -9.692 -20.991 1.00 59.44 182 GLU A O 1
ATOM 1413 N N . ILE A 1 183 ? -1.349 -11.818 -20.324 1.00 60.38 183 ILE A N 1
ATOM 1414 C CA . ILE A 1 183 ? -2.792 -11.852 -19.955 1.00 60.38 183 ILE A CA 1
ATOM 1415 C C . ILE A 1 183 ? -3.111 -11.279 -18.564 1.00 60.38 183 ILE A C 1
ATOM 1417 O O . ILE A 1 183 ? -4.279 -11.200 -18.183 1.00 60.38 183 ILE A O 1
ATOM 1421 N N . ASN A 1 184 ? -2.090 -10.916 -17.798 1.00 65.69 184 ASN A N 1
ATOM 1422 C CA . ASN A 1 184 ? -2.217 -10.278 -16.492 1.00 65.69 184 ASN A CA 1
ATOM 1423 C C . ASN A 1 184 ? -3.103 -9.016 -16.574 1.00 65.69 184 ASN A C 1
ATOM 1425 O O . ASN A 1 184 ? -3.125 -8.268 -17.563 1.00 65.69 184 ASN A O 1
ATOM 1429 N N . LEU A 1 185 ? -3.896 -8.803 -15.522 1.00 60.81 185 LEU A N 1
ATOM 1430 C CA . LEU A 1 185 ? -4.785 -7.649 -15.365 1.00 60.81 185 LEU A CA 1
ATOM 1431 C C . LEU A 1 185 ? -3.979 -6.349 -15.355 1.00 60.81 185 LEU A C 1
ATOM 1433 O O . LEU A 1 185 ? -4.455 -5.332 -15.862 1.00 60.81 185 LEU A O 1
ATOM 1437 N N . HIS A 1 186 ? -2.755 -6.416 -14.827 1.00 54.34 186 HIS A N 1
ATOM 1438 C CA . HIS A 1 186 ? -1.804 -5.313 -14.792 1.00 54.34 186 HIS A CA 1
ATOM 1439 C C . HIS A 1 186 ? -1.410 -4.832 -16.198 1.00 54.34 186 HIS A C 1
ATOM 1441 O O . HIS A 1 186 ? -1.228 -3.644 -16.399 1.00 54.34 186 HIS A O 1
ATOM 1447 N N . ASN A 1 187 ? -1.360 -5.699 -17.206 1.00 60.41 187 ASN A N 1
ATOM 1448 C CA . ASN A 1 187 ? -0.978 -5.295 -18.560 1.00 60.41 187 ASN A CA 1
ATOM 1449 C C . ASN A 1 187 ? -2.206 -4.956 -19.429 1.00 60.41 187 ASN A C 1
ATOM 1451 O O . ASN A 1 187 ? -2.266 -3.907 -20.070 1.00 60.41 187 ASN A O 1
ATOM 1455 N N . ASN A 1 188 ? -3.262 -5.781 -19.388 1.00 52.97 188 ASN A N 1
ATOM 1456 C CA . ASN A 1 188 ? -4.447 -5.572 -20.241 1.00 52.97 188 ASN A CA 1
ATOM 1457 C C . ASN A 1 188 ? -5.330 -4.392 -19.813 1.00 52.97 188 ASN A C 1
ATOM 1459 O O . ASN A 1 188 ? -6.031 -3.815 -20.643 1.00 52.97 188 ASN A O 1
ATOM 1463 N N . PHE A 1 189 ? -5.294 -4.016 -18.533 1.00 57.25 189 PHE A N 1
ATOM 1464 C CA . PHE A 1 189 ? -5.974 -2.830 -18.007 1.00 57.25 189 PHE A CA 1
ATOM 1465 C C . PHE A 1 189 ? -4.985 -1.800 -17.459 1.00 57.25 189 PHE A C 1
ATOM 1467 O O . PHE A 1 189 ? -5.393 -0.960 -16.659 1.00 57.25 189 PHE A O 1
ATOM 1474 N N . GLY A 1 190 ? -3.710 -1.852 -17.865 1.00 60.97 190 GLY A N 1
ATOM 1475 C CA . GLY A 1 190 ? -2.604 -1.257 -17.109 1.00 60.97 190 GLY A CA 1
ATOM 1476 C C . GLY A 1 190 ? -2.795 0.182 -16.683 1.00 60.97 190 GLY A C 1
ATOM 1477 O O . GLY A 1 190 ? -2.597 0.494 -15.517 1.00 60.97 190 GLY A O 1
ATOM 1478 N N . TYR A 1 191 ? -3.357 1.033 -17.542 1.00 63.91 191 TYR A N 1
ATOM 1479 C CA . TYR A 1 191 ? -3.681 2.398 -17.137 1.00 63.91 191 TYR A CA 1
ATOM 1480 C C . TYR A 1 191 ? -4.680 2.462 -15.963 1.00 63.91 191 TYR A C 1
ATOM 1482 O O . TYR A 1 191 ? -4.416 3.119 -14.957 1.00 63.91 191 TYR A O 1
ATOM 1490 N N . ILE A 1 192 ? -5.821 1.774 -16.052 1.00 66.94 192 ILE A N 1
ATOM 1491 C CA . ILE A 1 192 ? -6.852 1.781 -15.002 1.00 66.94 192 ILE A CA 1
ATOM 1492 C C . ILE A 1 192 ? -6.363 1.029 -13.761 1.00 66.94 192 ILE A C 1
ATOM 1494 O O . ILE A 1 192 ? -6.568 1.507 -12.645 1.00 66.94 192 ILE A O 1
ATOM 1498 N N . ALA A 1 193 ? -5.723 -0.127 -13.950 1.00 71.25 193 ALA A N 1
ATOM 1499 C CA . ALA A 1 193 ? -5.195 -0.953 -12.873 1.00 71.25 193 ALA A CA 1
ATOM 1500 C C . ALA A 1 193 ? -4.148 -0.186 -12.052 1.00 71.25 193 ALA A C 1
ATOM 1502 O O . ALA A 1 193 ? -4.279 -0.123 -10.830 1.00 71.25 193 ALA A O 1
ATOM 1503 N N . ASP A 1 194 ? -3.211 0.501 -12.712 1.00 73.88 194 ASP A N 1
ATOM 1504 C CA . ASP A 1 194 ? -2.211 1.358 -12.070 1.00 73.88 194 ASP A CA 1
ATOM 1505 C C . ASP A 1 194 ? -2.844 2.475 -11.249 1.00 73.88 194 ASP A C 1
ATOM 1507 O O . ASP A 1 194 ? -2.498 2.692 -10.086 1.00 73.88 194 ASP A O 1
ATOM 1511 N N . HIS A 1 195 ? -3.786 3.213 -11.841 1.00 76.81 195 HIS A N 1
ATOM 1512 C CA . HIS A 1 195 ? -4.391 4.361 -11.169 1.00 76.81 195 HIS A CA 1
ATOM 1513 C C . HIS A 1 195 ? -5.269 3.917 -10.001 1.00 76.81 195 HIS A C 1
ATOM 1515 O O . HIS A 1 195 ? -5.276 4.567 -8.954 1.00 76.81 195 HIS A O 1
ATOM 1521 N N . LEU A 1 196 ? -5.980 2.797 -10.151 1.00 80.56 196 LEU A N 1
ATOM 1522 C CA . LEU A 1 196 ? -6.753 2.203 -9.070 1.00 80.56 196 LEU A CA 1
ATOM 1523 C C . LEU A 1 196 ? -5.837 1.690 -7.958 1.00 80.56 196 LEU A C 1
ATOM 1525 O O . LEU A 1 196 ? -6.138 1.909 -6.786 1.00 80.56 196 LEU A O 1
ATOM 1529 N N . PHE A 1 197 ? -4.712 1.062 -8.303 1.00 84.75 197 PHE A N 1
ATOM 1530 C CA . PHE A 1 197 ? -3.715 0.615 -7.338 1.00 84.75 197 PHE A CA 1
ATOM 1531 C C . PHE A 1 197 ? -3.140 1.791 -6.548 1.00 84.75 197 PHE A C 1
ATOM 1533 O O . PHE A 1 197 ? -3.210 1.782 -5.319 1.00 84.75 197 PHE A O 1
ATOM 1540 N N . ILE A 1 198 ? -2.668 2.841 -7.230 1.00 85.00 198 ILE A N 1
ATOM 1541 C CA . ILE A 1 198 ? -2.178 4.076 -6.600 1.00 85.00 198 ILE A CA 1
ATOM 1542 C C . ILE A 1 198 ? -3.250 4.668 -5.683 1.00 85.00 198 ILE A C 1
ATOM 1544 O O . ILE A 1 198 ? -2.963 5.017 -4.537 1.00 85.00 198 ILE A O 1
ATOM 1548 N N . LEU A 1 199 ? -4.489 4.782 -6.167 1.00 86.19 199 LEU A N 1
ATOM 1549 C CA . LEU A 1 199 ? -5.593 5.346 -5.399 1.00 86.19 199 LEU A CA 1
ATOM 1550 C C . LEU A 1 199 ? -5.855 4.526 -4.132 1.00 86.19 199 LEU A C 1
ATOM 1552 O O . LEU A 1 199 ? -5.891 5.085 -3.038 1.00 86.19 199 LEU A O 1
ATOM 1556 N N . CYS A 1 200 ? -6.001 3.208 -4.258 1.00 90.00 200 CYS A N 1
ATOM 1557 C CA . CYS A 1 200 ? -6.214 2.302 -3.132 1.00 90.00 200 CYS A CA 1
ATOM 1558 C C . CYS A 1 200 ? -5.046 2.347 -2.139 1.00 90.00 200 CYS A C 1
ATOM 1560 O O . CYS A 1 200 ? -5.270 2.420 -0.928 1.00 90.00 200 CYS A O 1
ATOM 1562 N N . PHE A 1 201 ? -3.810 2.364 -2.640 1.00 92.62 201 PHE A N 1
ATOM 1563 C CA . PHE A 1 201 ? -2.605 2.468 -1.829 1.00 92.62 201 PHE A CA 1
ATOM 1564 C C . PHE A 1 201 ? -2.565 3.788 -1.051 1.00 92.62 201 PHE A C 1
ATOM 1566 O O . PHE A 1 201 ? -2.362 3.770 0.160 1.00 92.62 201 PHE A O 1
ATOM 1573 N N . LEU A 1 202 ? -2.845 4.926 -1.693 1.00 90.88 202 LEU A N 1
ATOM 1574 C CA . LEU A 1 202 ? -2.895 6.239 -1.040 1.00 90.88 202 LEU A CA 1
ATOM 1575 C C . LEU A 1 202 ? -4.060 6.361 -0.050 1.00 90.88 202 LEU A C 1
ATOM 1577 O O . LEU A 1 202 ? -3.895 6.947 1.022 1.00 90.88 202 LEU A O 1
ATOM 1581 N N . ILE A 1 203 ? -5.226 5.781 -0.353 1.00 91.75 203 ILE A N 1
ATOM 1582 C CA . ILE A 1 203 ? -6.348 5.695 0.593 1.00 91.75 203 ILE A CA 1
ATOM 1583 C C . ILE A 1 203 ? -5.910 4.927 1.844 1.00 91.75 203 ILE A C 1
ATOM 1585 O O . ILE A 1 203 ? -6.168 5.378 2.963 1.00 91.75 203 ILE A O 1
ATOM 1589 N N . TRP A 1 204 ? -5.217 3.800 1.681 1.00 94.19 204 TRP A N 1
ATOM 1590 C CA . TRP A 1 204 ? -4.730 3.012 2.811 1.00 94.19 204 TRP A CA 1
ATOM 1591 C C . TRP A 1 204 ? -3.593 3.720 3.567 1.00 94.19 204 TRP A C 1
ATOM 1593 O O . TRP A 1 204 ? -3.588 3.738 4.796 1.00 94.19 204 TRP A O 1
ATOM 1603 N N . ALA A 1 205 ? -2.673 4.369 2.857 1.00 93.81 205 ALA A N 1
ATOM 1604 C CA . ALA A 1 205 ? -1.539 5.081 3.438 1.00 93.81 205 ALA A CA 1
ATOM 1605 C C . ALA A 1 205 ? -1.950 6.352 4.200 1.00 93.81 205 ALA A C 1
ATOM 1607 O O . ALA A 1 205 ? -1.387 6.641 5.252 1.00 93.81 205 ALA A O 1
ATOM 1608 N N . ALA A 1 206 ? -2.934 7.106 3.696 1.00 93.19 206 ALA A N 1
ATOM 1609 C CA . ALA A 1 206 ? -3.340 8.394 4.257 1.00 93.19 206 ALA A CA 1
ATOM 1610 C C . ALA A 1 206 ? -4.716 8.344 4.934 1.00 93.19 206 ALA A C 1
ATOM 1612 O O . ALA A 1 206 ? -4.840 8.619 6.129 1.00 93.19 206 ALA A O 1
ATOM 1613 N N . LEU A 1 207 ? -5.774 8.001 4.193 1.00 92.19 207 LEU A N 1
ATOM 1614 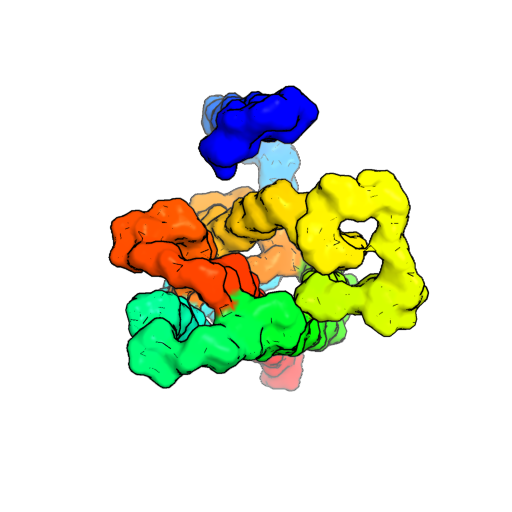C CA . LEU A 1 207 ? -7.146 8.159 4.688 1.00 92.19 207 LEU A CA 1
ATOM 1615 C C . LEU A 1 207 ? -7.485 7.174 5.807 1.00 92.19 207 LEU A C 1
ATOM 1617 O O . LEU A 1 207 ? -8.170 7.553 6.757 1.00 92.19 207 LEU A O 1
ATOM 1621 N N . VAL A 1 208 ? -7.004 5.933 5.743 1.00 93.94 208 VAL A N 1
ATOM 1622 C CA . VAL A 1 208 ? -7.234 4.928 6.794 1.00 93.94 208 VAL A CA 1
ATOM 1623 C C . VAL A 1 208 ? -6.631 5.354 8.144 1.00 93.94 208 VAL A C 1
ATOM 1625 O O . VAL A 1 208 ? -7.394 5.439 9.108 1.00 93.94 208 VAL A O 1
ATOM 1628 N N . PRO A 1 209 ? -5.328 5.679 8.274 1.00 93.94 209 PRO A N 1
ATOM 1629 C CA . PRO A 1 209 ? -4.768 6.107 9.558 1.00 93.94 209 PRO A CA 1
ATOM 1630 C C . PRO A 1 209 ? -5.336 7.449 10.045 1.00 93.94 209 PRO A C 1
ATOM 1632 O O . PRO A 1 209 ? -5.602 7.592 11.242 1.00 93.94 209 PRO A O 1
ATOM 1635 N N . LEU A 1 210 ? -5.611 8.407 9.147 1.00 93.19 210 LEU A N 1
ATOM 1636 C CA . LEU A 1 210 ? -6.254 9.675 9.519 1.00 93.19 210 LEU A CA 1
ATOM 1637 C C . LEU A 1 210 ? -7.677 9.454 10.049 1.00 93.19 210 LEU A C 1
ATOM 1639 O O . LEU A 1 210 ? -8.021 9.923 11.134 1.00 93.19 210 LEU A O 1
ATOM 1643 N N . SER A 1 211 ? -8.505 8.699 9.327 1.00 92.38 211 SER A N 1
ATOM 1644 C CA . SER A 1 211 ? -9.873 8.399 9.763 1.00 92.38 211 SER A CA 1
ATOM 1645 C C . SER A 1 211 ? -9.899 7.570 11.047 1.00 92.38 211 SER A C 1
ATOM 1647 O O . SER A 1 211 ? -10.730 7.823 11.920 1.00 92.38 211 SER A O 1
ATOM 1649 N N . TYR A 1 212 ? -8.947 6.651 11.223 1.00 91.81 212 TYR A N 1
ATOM 1650 C CA . TYR A 1 212 ? -8.774 5.910 12.467 1.00 91.81 212 TYR A CA 1
ATOM 1651 C C . TYR A 1 212 ? -8.472 6.835 13.656 1.00 91.81 212 TYR A C 1
ATOM 1653 O O . TYR A 1 212 ? -9.021 6.647 14.745 1.00 91.81 212 TYR A O 1
ATOM 1661 N N . HIS A 1 213 ? -7.615 7.843 13.474 1.00 88.75 213 HIS A N 1
ATOM 1662 C CA . HIS A 1 213 ? -7.212 8.722 14.570 1.00 88.75 213 HIS A CA 1
ATOM 1663 C C . HIS A 1 213 ? -8.252 9.807 14.883 1.00 88.75 213 HIS A C 1
ATOM 1665 O O . HIS A 1 213 ? -8.529 10.067 16.056 1.00 88.75 213 HIS A O 1
ATOM 1671 N N . PHE A 1 214 ? -8.862 10.396 13.851 1.00 89.50 214 PHE A N 1
ATOM 1672 C CA . PHE A 1 214 ? -9.666 11.614 13.977 1.00 89.50 214 PHE A CA 1
ATOM 1673 C C . PHE A 1 214 ? -11.181 11.403 13.848 1.00 89.50 214 PHE A C 1
ATOM 1675 O O . PHE A 1 214 ? -11.940 12.257 14.299 1.00 89.50 214 PHE A O 1
ATOM 1682 N N . VAL A 1 215 ? -11.653 10.284 13.281 1.00 90.06 215 VAL A N 1
ATOM 1683 C CA . VAL A 1 215 ? -13.079 10.084 12.960 1.00 90.06 215 VAL A CA 1
ATOM 1684 C C . VAL A 1 215 ? -13.642 8.851 13.690 1.00 90.06 215 VAL A C 1
ATOM 1686 O O . VAL A 1 215 ? -13.558 7.731 13.181 1.00 90.06 215 VAL A O 1
ATOM 1689 N N . PRO A 1 216 ? -14.264 9.009 14.881 1.00 88.75 216 PRO A N 1
ATOM 1690 C CA . PRO A 1 216 ? -14.679 7.880 15.722 1.00 88.75 216 PRO A CA 1
ATOM 1691 C C . PRO A 1 216 ? -15.570 6.822 15.044 1.00 88.75 216 PRO A C 1
ATOM 1693 O O . PRO A 1 216 ? -15.332 5.635 15.280 1.00 88.75 216 PRO A O 1
ATOM 1696 N N . PRO A 1 217 ? -16.555 7.175 14.191 1.00 87.31 217 PRO A N 1
ATOM 1697 C CA . PRO A 1 217 ? -17.380 6.165 13.523 1.00 87.31 217 PRO A CA 1
ATOM 1698 C C . PRO A 1 217 ? -16.609 5.347 12.489 1.00 87.31 217 PRO A C 1
ATOM 1700 O O . PRO A 1 217 ? -16.829 4.139 12.388 1.00 87.31 217 PRO A O 1
ATOM 1703 N N . LEU A 1 218 ? -15.684 5.984 11.761 1.00 89.44 218 LEU A N 1
ATOM 1704 C CA . LEU A 1 218 ? -14.817 5.302 10.800 1.00 89.44 218 LEU A CA 1
ATOM 1705 C C . LEU A 1 218 ? -13.802 4.424 11.522 1.00 89.44 218 LEU A C 1
ATOM 1707 O O . LEU A 1 218 ? -13.618 3.279 11.126 1.00 89.44 218 LEU A O 1
ATOM 1711 N N . ARG A 1 219 ? -13.242 4.888 12.645 1.00 90.44 219 ARG A N 1
ATOM 1712 C CA . ARG A 1 219 ? -12.438 4.045 13.537 1.00 90.44 219 ARG A CA 1
ATOM 1713 C C . ARG A 1 219 ? -13.191 2.770 13.923 1.00 90.44 219 ARG A C 1
ATOM 1715 O O . ARG A 1 219 ? -12.641 1.685 13.774 1.00 90.44 219 ARG A O 1
ATOM 1722 N N . GLN A 1 220 ? -14.444 2.874 14.377 1.00 88.62 220 GLN A N 1
ATOM 1723 C CA . GLN A 1 220 ? -15.247 1.692 14.727 1.00 88.62 220 GLN A CA 1
ATOM 1724 C C . GLN A 1 220 ? -15.478 0.763 13.531 1.00 88.62 220 GLN A C 1
ATOM 1726 O O . GLN A 1 220 ? -15.386 -0.454 13.670 1.00 88.62 220 GLN A O 1
ATOM 1731 N N . MET A 1 221 ? -15.734 1.324 12.349 1.00 88.75 221 MET A N 1
ATOM 1732 C CA . MET A 1 221 ? -15.885 0.543 11.123 1.00 88.75 221 MET A CA 1
ATOM 1733 C C . MET A 1 221 ? -14.597 -0.215 10.772 1.00 88.75 221 MET A C 1
ATOM 1735 O O . MET A 1 221 ? -14.650 -1.432 10.622 1.00 88.75 221 MET A O 1
ATOM 1739 N N . ILE A 1 222 ? -13.451 0.476 10.733 1.00 91.00 222 ILE A N 1
ATOM 1740 C CA . ILE A 1 222 ? -12.110 -0.084 10.476 1.00 91.00 222 ILE A CA 1
ATOM 1741 C C . ILE A 1 222 ? -11.812 -1.244 11.431 1.00 91.00 222 ILE A C 1
ATOM 1743 O O . ILE A 1 222 ? -11.339 -2.302 11.021 1.00 91.00 222 ILE A O 1
ATOM 1747 N N . LEU A 1 223 ? -12.142 -1.073 12.709 1.00 88.19 223 LEU A N 1
ATOM 1748 C CA . LEU A 1 223 ? -11.922 -2.087 13.734 1.00 88.19 223 LEU A CA 1
ATOM 1749 C C . LEU A 1 223 ? -12.800 -3.326 13.568 1.00 88.19 223 LEU A C 1
ATOM 1751 O O . LEU A 1 223 ? -12.320 -4.434 13.801 1.00 88.19 223 LEU A O 1
ATOM 1755 N N . ARG A 1 224 ? -14.062 -3.142 13.170 1.00 85.69 224 ARG A N 1
ATOM 1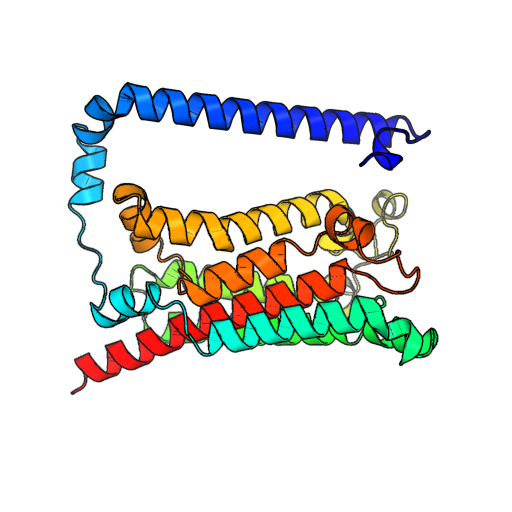756 C CA . ARG A 1 224 ? -15.015 -4.237 12.939 1.00 85.69 224 ARG A CA 1
ATOM 1757 C C . ARG A 1 224 ? -14.661 -5.064 11.720 1.00 85.69 224 ARG A C 1
ATOM 1759 O O . ARG A 1 224 ? -14.693 -6.284 11.808 1.00 85.69 224 ARG A O 1
ATOM 1766 N N . ILE A 1 225 ? -14.329 -4.401 10.610 1.00 88.56 225 ILE A N 1
ATOM 1767 C CA . ILE A 1 225 ? -13.854 -5.097 9.410 1.00 88.56 225 ILE A CA 1
ATOM 1768 C C . ILE A 1 225 ? -12.466 -5.693 9.645 1.00 88.56 225 ILE A C 1
ATOM 1770 O O . ILE A 1 225 ? -12.072 -6.611 8.948 1.00 88.56 225 ILE A O 1
ATOM 1774 N N . GLY A 1 226 ? -11.727 -5.192 10.638 1.00 88.38 226 GLY A N 1
ATOM 1775 C CA . GLY A 1 226 ? -10.405 -5.693 10.977 1.00 88.38 226 GLY A CA 1
ATOM 1776 C C . GLY A 1 226 ? -9.312 -5.245 10.018 1.00 88.38 226 GLY A C 1
ATOM 1777 O O . GLY A 1 226 ? -8.302 -5.932 9.905 1.00 88.38 226 GLY A O 1
ATOM 1778 N N . LEU A 1 227 ? -9.512 -4.111 9.344 1.00 92.12 227 LEU A N 1
ATOM 1779 C CA . LEU A 1 227 ? -8.551 -3.541 8.408 1.00 92.12 227 LEU A CA 1
ATOM 1780 C C . LEU A 1 227 ? -7.268 -3.156 9.166 1.00 92.12 227 LEU A C 1
ATOM 1782 O O . LEU A 1 227 ? -7.344 -2.407 10.147 1.00 92.12 227 LEU A O 1
ATOM 1786 N N . PRO A 1 228 ? -6.095 -3.654 8.737 1.00 92.94 228 PRO A N 1
ATOM 1787 C CA . PRO A 1 228 ? -4.815 -3.236 9.285 1.00 92.94 228 PRO A CA 1
ATOM 1788 C C . PRO A 1 228 ? -4.587 -1.734 9.142 1.00 92.94 228 PRO A C 1
ATOM 1790 O O . PRO A 1 228 ? -4.820 -1.157 8.081 1.00 92.94 228 PRO A O 1
ATOM 1793 N N . VAL A 1 229 ? -4.094 -1.112 10.209 1.00 94.38 229 VAL A N 1
ATOM 1794 C CA . VAL A 1 229 ? -3.775 0.317 10.239 1.00 94.38 229 VAL A CA 1
ATOM 1795 C C . VAL A 1 229 ? -2.270 0.443 10.467 1.00 94.38 229 VAL A C 1
ATOM 1797 O O . VAL A 1 229 ? -1.793 -0.142 11.440 1.00 94.38 229 VAL A O 1
ATOM 1800 N N . PRO A 1 230 ? -1.524 1.156 9.606 1.00 95.44 230 PRO A N 1
ATOM 1801 C CA . PRO A 1 230 ? -0.106 1.413 9.841 1.00 95.44 230 PRO A CA 1
ATOM 1802 C C . PRO A 1 230 ? 0.094 2.337 11.045 1.00 95.44 230 PRO A C 1
ATOM 1804 O O . PRO A 1 230 ? -0.754 3.184 11.346 1.00 95.44 230 PRO A O 1
ATOM 1807 N N . SER A 1 231 ? 1.246 2.228 11.707 1.00 95.44 231 SER A N 1
ATOM 1808 C CA . SER A 1 231 ? 1.725 3.279 12.608 1.00 95.44 231 SER A CA 1
ATOM 1809 C C . SER A 1 231 ? 1.817 4.628 11.894 1.00 95.44 231 SER A C 1
ATOM 1811 O O . SER A 1 231 ? 2.008 4.684 10.682 1.00 95.44 231 SER A O 1
ATOM 1813 N N . ALA A 1 232 ? 1.713 5.734 12.635 1.00 95.25 232 ALA A N 1
ATOM 1814 C CA . ALA A 1 232 ? 1.814 7.076 12.062 1.00 95.25 232 ALA A CA 1
ATOM 1815 C C . ALA A 1 232 ? 3.111 7.267 11.253 1.00 95.25 232 ALA A C 1
ATOM 1817 O O . ALA A 1 232 ? 3.086 7.867 10.185 1.00 95.25 232 ALA A O 1
ATOM 1818 N N . GLY A 1 233 ? 4.229 6.709 11.724 1.00 95.88 233 GLY A N 1
ATOM 1819 C CA . GLY A 1 233 ? 5.501 6.723 11.002 1.00 95.88 233 GLY A CA 1
ATOM 1820 C C . GLY A 1 233 ? 5.450 5.964 9.682 1.00 95.88 233 GLY A C 1
ATOM 1821 O O . GLY A 1 233 ? 5.846 6.497 8.645 1.00 95.88 233 GLY A O 1
ATOM 1822 N N . LEU A 1 234 ? 4.940 4.728 9.716 1.00 97.06 234 LEU A N 1
ATOM 1823 C CA . LEU A 1 234 ? 4.818 3.902 8.519 1.00 97.06 234 LEU A CA 1
ATOM 1824 C C . LEU A 1 234 ? 3.828 4.523 7.526 1.00 97.06 234 LEU A C 1
ATOM 1826 O O . LEU A 1 234 ? 4.122 4.559 6.342 1.00 97.06 234 LEU A O 1
ATOM 1830 N N . ALA A 1 235 ? 2.717 5.091 7.998 1.00 97.00 235 ALA A N 1
ATOM 1831 C CA . ALA A 1 235 ? 1.747 5.809 7.175 1.00 97.00 235 ALA A CA 1
ATOM 1832 C C . ALA A 1 235 ? 2.397 6.957 6.386 1.00 97.00 235 ALA A C 1
ATOM 1834 O O . ALA A 1 235 ? 2.210 7.056 5.177 1.00 97.00 235 ALA A O 1
ATOM 1835 N N . ILE A 1 236 ? 3.214 7.789 7.045 1.00 95.62 236 ILE A N 1
ATOM 1836 C CA . ILE A 1 236 ? 3.945 8.879 6.377 1.00 95.62 236 ILE A CA 1
ATOM 1837 C C . ILE A 1 236 ? 4.905 8.309 5.325 1.00 95.62 236 ILE A C 1
ATOM 1839 O O . ILE A 1 236 ? 4.926 8.790 4.193 1.00 95.62 236 ILE A O 1
ATOM 1843 N N . ALA A 1 237 ? 5.657 7.260 5.668 1.00 96.38 237 ALA A N 1
ATOM 1844 C CA . ALA A 1 237 ? 6.572 6.602 4.737 1.00 96.38 237 ALA A CA 1
ATOM 1845 C C . ALA A 1 237 ? 5.840 6.014 3.516 1.00 96.38 237 ALA A C 1
ATOM 1847 O O . ALA A 1 237 ? 6.305 6.154 2.386 1.00 96.38 237 ALA A O 1
ATOM 1848 N N . MET A 1 238 ? 4.667 5.411 3.733 1.00 96.81 238 MET A N 1
ATOM 1849 C CA . MET A 1 238 ? 3.799 4.894 2.677 1.00 96.81 238 MET A CA 1
ATOM 1850 C C . MET A 1 238 ? 3.285 6.016 1.779 1.00 96.81 238 MET A C 1
ATOM 1852 O O . MET A 1 238 ? 3.326 5.875 0.565 1.00 96.81 238 MET A O 1
ATOM 1856 N N . VAL A 1 239 ? 2.848 7.150 2.338 1.00 94.69 239 VAL A N 1
ATOM 1857 C CA . VAL A 1 239 ? 2.420 8.301 1.525 1.00 94.69 239 VAL A CA 1
ATOM 1858 C C . VAL A 1 239 ? 3.559 8.773 0.628 1.00 94.69 239 VAL A C 1
ATOM 1860 O O . VAL A 1 239 ? 3.348 8.943 -0.567 1.00 94.69 239 VAL A O 1
ATOM 1863 N N . MET A 1 240 ? 4.772 8.915 1.163 1.00 92.38 240 MET A N 1
ATOM 1864 C CA . MET A 1 240 ? 5.923 9.308 0.347 1.00 92.38 240 MET A CA 1
ATOM 1865 C C . MET A 1 240 ? 6.242 8.297 -0.759 1.00 92.38 240 MET A C 1
ATOM 1867 O O . MET A 1 240 ? 6.515 8.709 -1.883 1.00 92.38 240 MET A O 1
ATOM 1871 N N . ALA A 1 241 ? 6.171 6.993 -0.468 1.00 93.12 241 ALA A N 1
ATOM 1872 C CA . ALA A 1 241 ? 6.326 5.954 -1.483 1.00 93.12 241 ALA A CA 1
ATOM 1873 C C . ALA A 1 241 ? 5.246 6.070 -2.576 1.00 93.12 241 ALA A C 1
ATOM 1875 O O . ALA A 1 241 ? 5.553 6.016 -3.763 1.00 93.12 241 ALA A O 1
ATOM 1876 N N . GLY A 1 242 ? 3.990 6.315 -2.190 1.00 88.62 242 GLY A N 1
ATOM 1877 C CA . GLY A 1 242 ? 2.870 6.489 -3.120 1.00 88.62 242 GLY A CA 1
ATOM 1878 C C . GLY A 1 242 ? 2.933 7.777 -3.949 1.00 88.62 242 GLY A C 1
ATOM 1879 O O . GLY A 1 242 ? 2.314 7.851 -5.007 1.00 88.62 242 GLY A O 1
ATOM 1880 N N . MET A 1 243 ? 3.692 8.784 -3.505 1.00 85.81 243 MET A N 1
ATOM 1881 C CA . MET A 1 243 ? 3.937 10.020 -4.260 1.00 85.81 243 MET A CA 1
ATOM 1882 C C . MET A 1 243 ? 4.988 9.858 -5.371 1.00 85.81 243 MET A C 1
ATOM 1884 O O . MET A 1 243 ? 5.186 10.795 -6.148 1.00 85.81 243 MET A O 1
ATOM 1888 N N . MET A 1 244 ? 5.643 8.696 -5.488 1.00 82.56 244 MET A N 1
ATOM 1889 C CA . MET A 1 244 ? 6.598 8.387 -6.560 1.00 82.56 244 MET A CA 1
ATOM 1890 C C . MET A 1 244 ? 5.879 8.083 -7.882 1.00 82.56 244 MET A C 1
ATOM 1892 O O . MET A 1 244 ? 5.880 6.961 -8.376 1.00 82.56 244 MET A O 1
ATOM 1896 N N . LEU A 1 245 ? 5.233 9.106 -8.439 1.00 79.25 245 LEU A N 1
ATOM 1897 C CA . LEU A 1 245 ? 4.501 9.049 -9.703 1.00 79.25 245 LEU A CA 1
ATOM 1898 C C . LEU A 1 245 ? 5.332 9.663 -10.832 1.00 79.25 245 LEU A C 1
ATOM 1900 O O . LEU A 1 245 ? 5.993 10.681 -10.612 1.00 79.25 245 LEU A O 1
ATOM 1904 N N . ASP A 1 246 ? 5.219 9.123 -12.049 1.00 74.94 246 ASP A N 1
ATOM 1905 C CA . ASP A 1 246 ? 5.903 9.630 -13.251 1.00 74.94 246 ASP A CA 1
ATOM 1906 C C . ASP A 1 246 ? 5.817 11.157 -13.402 1.00 74.94 246 ASP A C 1
ATOM 1908 O O . ASP A 1 246 ? 6.865 11.793 -13.536 1.00 74.94 246 ASP A O 1
ATOM 1912 N N . PRO A 1 247 ? 4.636 11.810 -13.291 1.00 76.00 247 PRO A N 1
ATOM 1913 C CA . PRO A 1 247 ? 4.547 13.256 -13.479 1.00 76.00 247 PRO A CA 1
ATOM 1914 C C . PRO A 1 247 ? 5.263 14.054 -12.390 1.00 76.00 247 PRO A C 1
ATOM 1916 O O . PRO A 1 247 ? 5.656 15.188 -12.638 1.00 76.00 247 PRO A O 1
ATOM 1919 N N . VAL A 1 248 ? 5.405 13.497 -11.186 1.00 79.00 248 VAL A N 1
ATOM 1920 C CA . VAL A 1 248 ? 6.061 14.155 -10.047 1.00 79.00 248 VAL A CA 1
ATOM 1921 C C . VAL A 1 248 ? 7.570 13.983 -10.157 1.00 79.00 248 VAL A C 1
ATOM 1923 O O . VAL A 1 248 ? 8.319 14.952 -10.060 1.00 79.00 248 VAL A O 1
ATOM 1926 N N . ILE A 1 249 ? 8.024 12.754 -10.403 1.00 82.62 249 ILE A N 1
ATOM 1927 C CA . ILE A 1 249 ? 9.448 12.436 -10.486 1.00 82.62 249 ILE A CA 1
ATOM 1928 C C . ILE A 1 249 ? 10.077 13.087 -11.717 1.00 82.62 249 ILE A C 1
ATOM 1930 O O . ILE A 1 249 ? 11.143 13.692 -11.596 1.00 82.62 249 ILE A O 1
ATOM 1934 N N . TYR A 1 250 ? 9.413 13.047 -12.876 1.00 82.25 250 TYR A N 1
ATOM 1935 C CA . TYR A 1 250 ? 9.971 13.597 -14.114 1.00 82.25 250 TYR A CA 1
ATOM 1936 C C . TYR A 1 250 ? 10.032 15.128 -14.167 1.00 82.25 250 TYR A C 1
ATOM 1938 O O . TYR A 1 250 ? 10.739 15.674 -15.011 1.00 82.25 250 TYR A O 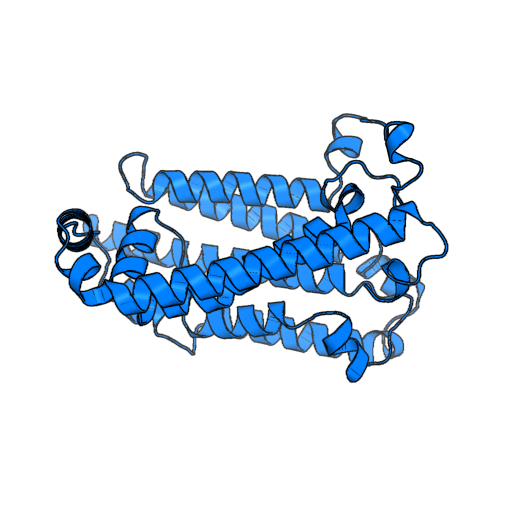1
ATOM 1946 N N . GLN A 1 251 ? 9.380 15.835 -13.236 1.00 81.19 251 GLN A N 1
ATOM 1947 C CA . GLN A 1 251 ? 9.596 17.277 -13.049 1.00 81.19 251 GLN A CA 1
ATOM 1948 C C . GLN A 1 251 ? 10.968 17.598 -12.443 1.00 81.19 251 GLN A C 1
ATOM 1950 O O . GLN A 1 251 ? 11.471 18.706 -12.613 1.00 81.19 251 GLN A O 1
ATOM 1955 N N . VAL A 1 252 ? 11.569 16.645 -11.726 1.00 80.06 252 VAL A N 1
ATOM 1956 C CA . VAL A 1 252 ? 12.806 16.852 -10.959 1.00 80.06 252 VAL A CA 1
ATOM 1957 C C . VAL A 1 252 ? 13.968 16.049 -11.543 1.00 80.06 252 VAL A C 1
ATOM 1959 O O . VAL A 1 252 ? 15.110 16.511 -11.549 1.00 80.06 252 VAL A O 1
ATOM 1962 N N . ILE A 1 253 ? 13.692 14.845 -12.046 1.00 79.31 253 ILE A N 1
ATOM 1963 C CA . ILE A 1 253 ? 14.685 13.925 -12.593 1.00 79.31 253 ILE A CA 1
ATOM 1964 C C . ILE A 1 253 ? 14.336 13.637 -14.058 1.00 79.31 253 ILE A C 1
ATOM 1966 O O . ILE A 1 253 ? 13.261 13.104 -14.317 1.00 79.31 253 ILE A O 1
ATOM 1970 N N . PRO A 1 254 ? 15.226 13.931 -15.024 1.00 78.88 254 PRO A N 1
ATOM 1971 C CA . PRO A 1 254 ? 14.965 13.644 -16.430 1.00 78.88 254 PRO A CA 1
ATOM 1972 C C . PRO A 1 254 ? 14.614 12.165 -16.652 1.00 78.88 254 PRO A C 1
ATOM 1974 O O . PRO A 1 254 ? 15.285 11.300 -16.078 1.00 78.88 254 PRO A O 1
ATOM 1977 N N . PRO A 1 255 ? 13.609 11.851 -17.490 1.00 73.75 255 PRO A N 1
ATOM 1978 C CA . PRO A 1 255 ? 13.196 10.476 -17.722 1.00 73.75 255 PRO A CA 1
ATOM 1979 C C . PRO A 1 255 ? 14.336 9.671 -18.351 1.00 73.75 255 PRO A C 1
ATOM 1981 O O . PRO A 1 255 ? 14.860 10.001 -19.419 1.00 73.75 255 PRO A O 1
ATOM 1984 N N . LEU A 1 256 ? 14.713 8.583 -17.685 1.00 71.25 256 LEU A N 1
ATOM 1985 C CA . LEU A 1 256 ? 15.656 7.605 -18.209 1.00 71.25 256 LEU A CA 1
ATOM 1986 C C . LEU A 1 256 ? 14.868 6.560 -18.997 1.00 71.25 256 LEU A C 1
ATOM 1988 O O . LEU A 1 256 ? 14.127 5.780 -18.413 1.00 71.25 256 LEU A O 1
ATOM 1992 N N . LYS A 1 257 ? 15.050 6.515 -20.324 1.00 69.44 257 LYS A N 1
ATOM 1993 C CA . LYS A 1 257 ? 14.290 5.622 -21.227 1.00 69.44 257 LYS A CA 1
ATOM 1994 C C . LYS A 1 257 ? 14.342 4.133 -20.855 1.00 69.44 257 LYS A C 1
ATOM 1996 O O . LYS A 1 257 ? 13.483 3.380 -21.285 1.00 69.44 257 LYS A O 1
ATOM 2001 N N . THR A 1 258 ? 15.363 3.704 -20.119 1.00 70.12 258 THR A N 1
ATOM 2002 C CA . THR A 1 258 ? 15.573 2.304 -19.720 1.00 70.12 258 THR A CA 1
ATOM 2003 C C . THR A 1 258 ? 15.060 1.986 -18.316 1.00 70.12 258 THR A C 1
ATOM 2005 O O . THR A 1 258 ? 15.191 0.849 -17.885 1.00 70.12 258 THR A O 1
ATOM 2008 N N . LEU A 1 259 ? 14.555 2.975 -17.572 1.00 76.62 259 LEU A N 1
ATOM 2009 C CA . LEU A 1 259 ? 14.139 2.822 -16.181 1.00 76.62 259 LEU A CA 1
ATOM 2010 C C . LEU A 1 259 ? 12.610 2.870 -16.103 1.00 76.62 259 LEU A C 1
ATOM 2012 O O . LEU A 1 259 ? 12.017 3.925 -16.332 1.00 76.62 259 LEU A O 1
ATOM 2016 N N . ARG A 1 260 ? 11.978 1.742 -15.765 1.00 80.19 260 ARG A N 1
ATOM 2017 C CA . ARG A 1 260 ? 10.534 1.676 -15.514 1.00 80.19 260 ARG A CA 1
ATOM 2018 C C . ARG A 1 260 ? 10.270 2.145 -14.083 1.00 80.19 260 ARG A C 1
ATOM 2020 O O . ARG A 1 260 ? 10.692 1.508 -13.124 1.00 80.19 260 ARG A O 1
ATOM 2027 N N . LEU A 1 261 ? 9.638 3.311 -13.931 1.00 82.12 261 LEU A N 1
ATOM 2028 C CA . LEU A 1 261 ? 9.346 3.868 -12.605 1.00 82.12 261 LEU A CA 1
ATOM 2029 C C . LEU A 1 261 ? 8.229 3.089 -11.888 1.00 82.12 261 LEU A C 1
ATOM 2031 O O . LEU A 1 261 ? 8.253 3.004 -10.660 1.00 82.12 261 LEU A O 1
ATOM 2035 N N . ALA A 1 262 ? 7.308 2.491 -12.652 1.00 81.94 262 ALA A N 1
ATOM 2036 C CA . ALA A 1 262 ? 6.239 1.628 -12.147 1.00 81.94 262 ALA A CA 1
ATOM 2037 C C . ALA A 1 262 ? 6.787 0.471 -11.291 1.00 81.94 262 ALA A C 1
ATOM 2039 O O . ALA A 1 262 ? 6.457 0.405 -10.111 1.00 81.94 262 ALA A O 1
ATOM 2040 N N . GLU A 1 263 ? 7.754 -0.290 -11.814 1.00 86.00 263 GLU A N 1
ATOM 2041 C CA . GLU A 1 263 ? 8.407 -1.418 -11.120 1.00 86.00 263 GLU A CA 1
ATOM 2042 C C . GLU A 1 263 ? 9.000 -1.012 -9.759 1.00 86.00 263 GLU A C 1
ATOM 2044 O O . GLU A 1 263 ? 8.843 -1.672 -8.726 1.00 86.00 263 GLU A O 1
ATOM 2049 N N . ALA A 1 264 ? 9.665 0.147 -9.720 1.00 89.12 264 ALA A N 1
ATOM 2050 C CA . ALA A 1 264 ? 10.242 0.682 -8.493 1.00 89.12 264 ALA A CA 1
ATOM 2051 C C . ALA A 1 264 ? 9.161 1.090 -7.472 1.00 89.12 264 ALA A C 1
ATOM 2053 O O . ALA A 1 264 ? 9.332 0.898 -6.264 1.00 89.12 264 ALA A O 1
ATOM 2054 N N . ARG A 1 265 ? 8.042 1.649 -7.945 1.00 89.56 265 ARG A N 1
ATOM 2055 C CA . ARG A 1 265 ? 6.884 2.022 -7.124 1.00 89.56 265 ARG A CA 1
ATOM 2056 C C . ARG A 1 265 ? 6.153 0.782 -6.600 1.00 89.56 265 ARG A C 1
ATOM 2058 O O . ARG A 1 265 ? 5.836 0.751 -5.411 1.00 89.56 265 ARG A O 1
ATOM 2065 N N . GLU A 1 266 ? 5.917 -0.232 -7.430 1.00 89.94 266 GLU A N 1
ATOM 2066 C CA . GLU A 1 266 ? 5.348 -1.522 -7.014 1.00 89.94 266 GLU A CA 1
ATOM 2067 C C . GLU A 1 266 ? 6.216 -2.199 -5.962 1.00 89.94 266 GLU A C 1
ATOM 2069 O O . GLU A 1 266 ? 5.708 -2.596 -4.913 1.00 89.94 266 GLU A O 1
ATOM 2074 N N . THR A 1 267 ? 7.536 -2.216 -6.159 1.00 93.81 267 THR A N 1
ATOM 2075 C CA . THR A 1 267 ? 8.482 -2.742 -5.167 1.00 93.81 267 THR A CA 1
ATOM 2076 C C . THR A 1 267 ? 8.348 -2.017 -3.824 1.00 93.81 267 THR A C 1
ATOM 2078 O O . THR A 1 267 ? 8.264 -2.652 -2.770 1.00 93.81 267 THR A O 1
ATOM 2081 N N . LEU A 1 268 ? 8.275 -0.681 -3.825 1.00 95.75 268 LEU A N 1
ATOM 2082 C CA . LEU A 1 268 ? 8.075 0.095 -2.595 1.00 95.75 268 LEU A CA 1
ATOM 2083 C C . LEU A 1 268 ? 6.712 -0.173 -1.945 1.00 95.75 268 LEU A C 1
ATOM 2085 O O . LEU A 1 268 ? 6.625 -0.245 -0.716 1.00 95.75 268 LEU A O 1
ATOM 2089 N N . ALA A 1 269 ? 5.658 -0.352 -2.741 1.00 95.38 269 ALA A N 1
ATOM 2090 C CA . ALA A 1 269 ? 4.335 -0.699 -2.240 1.00 95.38 269 ALA A CA 1
ATOM 2091 C C . ALA A 1 269 ? 4.304 -2.117 -1.640 1.00 95.38 269 ALA A C 1
ATOM 2093 O O . ALA A 1 269 ? 3.731 -2.316 -0.566 1.00 95.38 269 ALA A O 1
ATOM 2094 N N . ALA A 1 270 ? 4.986 -3.084 -2.257 1.00 96.75 270 ALA A N 1
ATOM 2095 C CA . ALA A 1 270 ? 5.168 -4.430 -1.722 1.00 96.75 270 ALA A CA 1
ATOM 2096 C C . ALA A 1 270 ? 5.904 -4.393 -0.371 1.00 96.75 270 ALA A C 1
ATOM 2098 O O . ALA A 1 270 ? 5.432 -4.979 0.608 1.00 96.75 270 ALA A O 1
ATOM 2099 N N . ILE A 1 271 ? 7.008 -3.636 -0.276 1.00 98.12 271 ILE A N 1
ATOM 2100 C CA . ILE A 1 271 ? 7.740 -3.422 0.986 1.00 98.12 271 ILE A CA 1
ATOM 2101 C C . ILE A 1 271 ? 6.810 -2.810 2.040 1.00 98.12 271 ILE A C 1
ATOM 2103 O O . ILE A 1 271 ? 6.767 -3.280 3.177 1.00 98.12 271 ILE A O 1
ATOM 2107 N N . ALA A 1 272 ? 6.031 -1.791 1.676 1.00 97.94 272 ALA A N 1
ATOM 2108 C CA . ALA A 1 272 ? 5.070 -1.158 2.571 1.00 97.94 272 ALA A CA 1
ATOM 2109 C C . ALA A 1 272 ? 4.026 -2.144 3.117 1.00 97.94 272 ALA A C 1
ATOM 2111 O O . ALA A 1 272 ? 3.789 -2.175 4.328 1.00 97.94 272 ALA A O 1
ATOM 2112 N N . PHE A 1 273 ? 3.430 -2.977 2.260 1.00 97.81 273 PHE A N 1
ATOM 2113 C CA . PHE A 1 273 ? 2.462 -3.988 2.687 1.00 97.81 273 PHE A CA 1
ATOM 2114 C C . PHE A 1 273 ? 3.092 -5.054 3.583 1.00 97.81 273 PHE A C 1
ATOM 2116 O O . PHE A 1 273 ? 2.498 -5.419 4.603 1.00 97.81 273 PHE A O 1
ATOM 2123 N N . LEU A 1 274 ? 4.311 -5.504 3.272 1.00 98.31 274 LEU A N 1
ATOM 2124 C CA . LEU A 1 274 ? 5.054 -6.426 4.126 1.00 98.31 274 LEU A CA 1
ATOM 2125 C C . LEU A 1 274 ? 5.298 -5.823 5.516 1.00 98.31 274 LEU A C 1
ATOM 2127 O O . LEU A 1 274 ? 5.033 -6.474 6.529 1.00 98.31 274 LEU A O 1
ATOM 2131 N N . LEU A 1 275 ? 5.765 -4.575 5.581 1.00 97.94 275 LEU A N 1
ATOM 2132 C CA . LEU A 1 275 ? 6.029 -3.883 6.843 1.00 97.94 275 LEU A CA 1
ATOM 2133 C C . LEU A 1 275 ? 4.744 -3.636 7.641 1.00 97.94 275 LEU A C 1
ATOM 2135 O O . LEU A 1 275 ? 4.749 -3.796 8.860 1.00 97.94 275 LEU A O 1
ATOM 2139 N N . LEU A 1 276 ? 3.630 -3.328 6.974 1.00 96.81 276 LEU A N 1
ATOM 2140 C CA . LEU A 1 276 ? 2.314 -3.224 7.607 1.00 96.81 276 LEU A CA 1
ATOM 2141 C C . LEU A 1 276 ? 1.883 -4.563 8.219 1.00 96.81 276 LEU A C 1
ATOM 2143 O O . LEU A 1 276 ? 1.452 -4.611 9.373 1.00 96.81 276 LEU A O 1
ATOM 2147 N N . MET A 1 277 ? 2.026 -5.667 7.480 1.00 96.38 277 MET A N 1
ATOM 2148 C CA . MET A 1 277 ? 1.728 -7.003 8.006 1.00 96.38 277 MET A CA 1
ATOM 2149 C C . MET A 1 277 ? 2.669 -7.383 9.153 1.00 96.38 277 MET A C 1
ATOM 2151 O O . MET A 1 277 ? 2.246 -8.031 10.113 1.00 96.38 277 MET A O 1
ATOM 2155 N N . TRP A 1 278 ? 3.927 -6.944 9.097 1.00 95.56 278 TRP A N 1
ATOM 2156 C CA . TRP A 1 278 ? 4.897 -7.145 10.167 1.00 95.56 278 TRP A CA 1
ATOM 2157 C C . TRP A 1 278 ? 4.508 -6.415 11.456 1.00 95.56 278 TRP A C 1
ATOM 2159 O O . TRP A 1 278 ? 4.539 -7.030 12.526 1.00 95.56 278 TRP A O 1
ATOM 2169 N N . GLU A 1 279 ? 4.095 -5.144 11.363 1.00 93.38 279 GLU A N 1
ATOM 2170 C CA . GLU A 1 279 ? 3.534 -4.409 12.501 1.00 93.38 279 GLU A CA 1
ATOM 2171 C C . GLU A 1 279 ? 2.379 -5.215 13.099 1.00 93.38 279 GLU A C 1
ATOM 2173 O O . GLU A 1 279 ? 2.431 -5.595 14.266 1.00 93.38 279 GLU A O 1
ATOM 2178 N N . VAL A 1 280 ? 1.391 -5.593 12.284 1.00 90.88 280 VAL A N 1
ATOM 2179 C CA . VAL A 1 280 ? 0.199 -6.321 12.743 1.00 90.88 280 VAL A CA 1
ATOM 2180 C C . VAL A 1 280 ? 0.548 -7.646 13.429 1.00 90.88 280 VAL A C 1
ATOM 2182 O O . VAL A 1 280 ? 0.015 -7.944 14.501 1.00 90.88 280 VAL A O 1
ATOM 2185 N N . LYS A 1 281 ? 1.470 -8.426 12.853 1.00 90.69 281 LYS A N 1
ATOM 2186 C CA . LYS A 1 281 ? 1.939 -9.695 13.425 1.00 90.69 281 LYS A CA 1
ATOM 2187 C C . LYS A 1 281 ? 2.551 -9.511 14.810 1.00 90.69 281 LYS A C 1
ATOM 2189 O O . LYS A 1 281 ? 2.300 -10.347 15.679 1.00 90.69 281 LYS A O 1
ATOM 2194 N N . LYS A 1 282 ? 3.338 -8.451 15.022 1.00 84.62 282 LYS A N 1
ATOM 2195 C CA . LYS A 1 282 ? 3.970 -8.178 16.320 1.00 84.62 282 LYS A CA 1
ATOM 2196 C C . LYS A 1 282 ? 2.918 -8.024 17.425 1.00 84.62 282 LYS A C 1
ATOM 2198 O O . LYS A 1 282 ? 3.041 -8.659 18.462 1.00 84.62 282 LYS A O 1
ATOM 2203 N N . TYR A 1 283 ? 1.820 -7.315 17.161 1.00 75.75 283 TYR A N 1
ATOM 2204 C CA . TYR A 1 283 ? 0.756 -7.130 18.161 1.00 75.75 283 TYR A CA 1
ATOM 2205 C C . TYR A 1 283 ? -0.008 -8.396 18.508 1.00 75.75 283 TYR A C 1
ATOM 2207 O O . TYR A 1 283 ? -0.386 -8.584 19.660 1.00 75.75 283 TYR A O 1
ATOM 2215 N N . PHE A 1 284 ? -0.272 -9.258 17.526 1.00 71.50 284 PHE A N 1
ATOM 2216 C CA . PHE A 1 284 ? -0.985 -10.503 17.801 1.00 71.50 284 PHE A CA 1
ATOM 2217 C C . PHE A 1 284 ? -0.117 -11.536 18.520 1.00 71.50 284 PHE A C 1
ATOM 2219 O O . PHE A 1 284 ? -0.665 -12.344 19.262 1.00 71.50 284 PHE A O 1
ATOM 2226 N N . ALA A 1 285 ? 1.207 -11.488 18.350 1.00 61.44 285 ALA A N 1
ATOM 2227 C CA . ALA A 1 285 ? 2.124 -12.276 19.169 1.00 61.44 285 ALA A CA 1
ATOM 2228 C C . ALA A 1 285 ? 2.099 -11.811 20.638 1.00 61.44 285 ALA A C 1
ATOM 2230 O O . ALA A 1 285 ? 1.941 -12.636 21.535 1.00 61.44 285 ALA A O 1
ATOM 2231 N N . ASP A 1 286 ? 2.149 -10.497 20.870 1.00 56.25 286 ASP A N 1
ATOM 2232 C CA . ASP A 1 286 ? 2.169 -9.921 22.221 1.00 56.25 286 ASP A CA 1
ATOM 2233 C C . ASP A 1 286 ? 0.828 -10.141 22.965 1.00 56.25 286 ASP A C 1
ATOM 2235 O O . ASP A 1 286 ? 0.807 -10.477 24.145 1.00 56.25 286 ASP A O 1
ATOM 2239 N N . ALA A 1 287 ? -0.312 -10.052 22.265 1.00 58.22 287 ALA A N 1
ATOM 2240 C CA . ALA A 1 287 ? -1.647 -10.245 22.853 1.00 58.22 287 ALA A CA 1
ATOM 2241 C C . ALA A 1 287 ? -2.034 -11.717 23.127 1.00 58.22 287 ALA A C 1
ATOM 2243 O O . ALA A 1 287 ? -3.063 -11.981 23.759 1.00 58.22 287 ALA A O 1
ATOM 2244 N N . GLN A 1 288 ? -1.294 -12.694 22.592 1.00 54.88 288 GLN A N 1
ATOM 2245 C CA . GLN A 1 288 ? -1.416 -14.100 23.004 1.00 54.88 288 GLN A CA 1
ATOM 2246 C C . GLN A 1 288 ? -0.589 -14.361 24.266 1.00 54.88 288 GLN A C 1
ATOM 2248 O O . GLN A 1 288 ? -1.104 -14.974 25.194 1.00 54.88 288 GLN A O 1
ATOM 2253 N N . TRP A 1 289 ? 0.617 -13.790 24.353 1.00 40.31 289 TRP A N 1
ATOM 2254 C CA . TRP A 1 289 ? 1.467 -13.879 25.543 1.00 40.31 289 TRP A CA 1
ATOM 2255 C C . TRP A 1 289 ? 0.780 -13.338 26.811 1.00 40.31 289 TRP A C 1
ATOM 2257 O O . TRP A 1 289 ? 0.831 -14.001 27.840 1.00 40.31 289 TRP A O 1
ATOM 2267 N N . GLU A 1 290 ? 0.062 -12.208 26.726 1.00 44.00 290 GLU A N 1
ATOM 2268 C CA . GLU A 1 290 ? -0.726 -11.641 27.847 1.00 44.00 290 GLU A CA 1
ATOM 2269 C C . GLU A 1 290 ? -1.957 -12.481 28.255 1.00 44.00 290 GLU A C 1
ATOM 2271 O O . GLU A 1 290 ? -2.564 -12.217 29.287 1.00 44.00 290 GLU A O 1
ATOM 2276 N N . ARG A 1 291 ? -2.396 -13.441 27.428 1.00 53.75 291 ARG A N 1
ATOM 2277 C CA . ARG A 1 291 ? -3.512 -14.350 27.760 1.00 53.75 291 ARG A CA 1
ATOM 2278 C C . ARG A 1 291 ? -3.044 -15.687 28.326 1.00 53.75 291 ARG A C 1
ATOM 2280 O O . ARG A 1 291 ? -3.855 -16.402 28.908 1.00 53.75 291 ARG A O 1
ATOM 2287 N N . GLU A 1 292 ? -1.780 -16.028 28.108 1.00 44.97 292 GLU A N 1
ATOM 2288 C CA . GLU A 1 292 ? -1.169 -17.302 28.495 1.00 44.97 292 GLU A CA 1
ATOM 2289 C C . GLU A 1 292 ? -0.266 -17.176 29.739 1.00 44.97 292 GLU A C 1
ATOM 2291 O O . GLU A 1 292 ? 0.110 -18.204 30.299 1.00 44.97 292 GLU A O 1
ATOM 2296 N N . ASN A 1 293 ? 0.044 -15.952 30.191 1.00 38.94 293 ASN A N 1
ATOM 2297 C CA . ASN A 1 293 ? 0.825 -15.636 31.399 1.00 38.94 293 ASN A CA 1
ATOM 2298 C C . ASN A 1 293 ? 0.076 -14.652 32.302 1.00 38.94 293 ASN A C 1
ATOM 2300 O O . ASN A 1 293 ? 0.380 -14.638 33.515 1.00 38.94 293 ASN A O 1
#

Sequence (293 aa):
MDHSLTSEVELTRKVAYGEVAAVRIFLSAAVVITLVAALSWPRIASSAPYRRNMGVKVPIPATYATYLRRVSTSTAIILFTAVILTLLYIRFGALVFTRGQLWWINGEDGILESISAMILLVAAGISALVAYRIGRGHPRFGMHIFLAILFFLMCGEEISWGQRIFGLETPEGLRAVNVQGEINLHNNFGYIADHLFILCFLIWAALVPLSYHFVPPLRQMILRIGLPVPSAGLAIAMVMAGMMLDPVIYQVIPPLKTLRLAEARETLAAIAFLLLMWEVKKYFADAQWEREN

Organism: NCBI:txid313367